Protein AF-A0A6A8MAX4-F1 (afdb_monomer_lite)

Foldseek 3Di:
DDPLVVVLVVLVVVLVVQQVPFDDDPPDPDGDGDPVSNVVSVVSNVVSPPVVVVVVVVVVVVVVVVVVVVVVVVVVVVVVVVVVVVVCVVPPPVVVVVVVVVVVVVVVVVVVVVVVVVVVVVVVVVVVVVVVVVVVVCCVVPVVVVVVVVVVVVVVVVVVVVVVVVVVVVVVVVVVVVVVVVVVVVVPDDDDDDDDDDDDDDDDDDDDDDDDDDDDD

Sequence (217 aa):
MSDESIRVMSLLDELEDLVTNASKVPFSDKTIVDGDELKSIIDDIRLSLPKDIQQARWVKDEQERILNEAKSEYDKVIVAAKRQAEYLVENDIVKKEAEKRANALVNEAESHSRYIKLRAYEYIDKMLYDMQNEMAGLANEFIQPMNEKFADIINDVNGKVNGNRQEVKDMASRLQDNVENTAADRAAVPAPDYSDDADYDGNKYQQPEFDRDGEDD

Organism: NCBI:txid2606709

pLDDT: mean 82.37, std 16.07, range [45.69, 98.44]

Structure (mmCIF, N/CA/C/O backbone):
data_AF-A0A6A8MAX4-F1
#
_entry.id   AF-A0A6A8MAX4-F1
#
loop_
_atom_site.group_PDB
_atom_site.id
_atom_site.type_symbol
_atom_site.label_atom_id
_atom_site.label_alt_id
_atom_site.label_comp_id
_atom_site.label_asym_id
_atom_site.label_entity_id
_atom_site.label_seq_id
_atom_site.pdbx_PDB_ins_code
_atom_site.Cartn_x
_atom_site.Cartn_y
_atom_site.Cartn_z
_atom_site.occupancy
_atom_site.B_iso_or_equiv
_atom_site.auth_seq_id
_atom_site.auth_comp_id
_atom_site.auth_asym_id
_atom_site.auth_atom_id
_atom_site.pdbx_PDB_model_num
ATOM 1 N N . MET A 1 1 ? -43.950 -2.993 53.905 1.00 51.22 1 MET A N 1
ATOM 2 C CA . MET A 1 1 ? -43.903 -1.940 54.940 1.00 51.22 1 MET A CA 1
ATOM 3 C C . MET A 1 1 ? -43.339 -2.602 56.180 1.00 51.22 1 MET A C 1
ATOM 5 O O . MET A 1 1 ? -43.790 -3.699 56.486 1.00 51.22 1 MET A O 1
ATOM 9 N N . SER A 1 2 ? -42.274 -2.057 56.770 1.00 61.25 2 SER A N 1
ATOM 10 C CA . SER A 1 2 ? -41.678 -2.621 57.986 1.00 61.25 2 SER A CA 1
ATOM 11 C C . SER A 1 2 ? -42.685 -2.522 59.135 1.00 61.25 2 SER A C 1
ATOM 13 O O . SER A 1 2 ? -43.437 -1.554 59.220 1.00 61.25 2 SER A O 1
ATOM 15 N N . ASP A 1 3 ? -42.700 -3.529 60.005 1.00 65.81 3 ASP A N 1
ATOM 16 C CA . ASP A 1 3 ? -43.556 -3.603 61.201 1.00 65.81 3 ASP A CA 1
ATOM 17 C C . ASP A 1 3 ? -43.405 -2.345 62.094 1.00 65.81 3 ASP A C 1
ATOM 19 O O . ASP A 1 3 ? -44.350 -1.846 62.697 1.00 65.81 3 ASP A O 1
ATOM 23 N N . GLU A 1 4 ? -42.209 -1.748 62.076 1.00 67.31 4 GLU A N 1
ATOM 24 C CA . GLU A 1 4 ? -41.846 -0.519 62.792 1.00 67.31 4 GLU A CA 1
ATOM 25 C C . GLU A 1 4 ? -42.493 0.744 62.179 1.00 67.31 4 GLU A C 1
ATOM 27 O O . GLU A 1 4 ? -42.941 1.618 62.916 1.00 67.31 4 GLU A O 1
ATOM 32 N N . SER A 1 5 ? -42.660 0.807 60.850 1.00 68.75 5 SER A N 1
ATOM 33 C CA . SER A 1 5 ? -43.349 1.914 60.164 1.00 68.75 5 SER A CA 1
ATOM 34 C C . SER A 1 5 ? -44.864 1.891 60.403 1.00 68.75 5 SER A C 1
ATOM 36 O O . SER A 1 5 ? -45.477 2.946 60.558 1.00 68.75 5 SER A O 1
ATOM 38 N N . ILE A 1 6 ? -45.461 0.697 60.495 1.00 75.94 6 ILE A N 1
ATOM 39 C CA . ILE A 1 6 ? -46.871 0.522 60.883 1.00 75.94 6 ILE A CA 1
ATOM 40 C C . ILE A 1 6 ? -47.074 0.987 62.332 1.00 75.94 6 ILE A C 1
ATOM 42 O O . ILE A 1 6 ? -48.055 1.661 62.640 1.00 75.94 6 ILE A O 1
ATOM 46 N N . ARG A 1 7 ? -46.103 0.701 63.206 1.00 78.69 7 ARG A N 1
ATOM 47 C CA . ARG A 1 7 ? -46.117 1.133 64.606 1.00 78.69 7 ARG A CA 1
ATOM 48 C C . ARG A 1 7 ? -45.988 2.650 64.769 1.00 78.69 7 ARG A C 1
ATOM 50 O O . ARG A 1 7 ? -46.711 3.212 65.578 1.00 78.69 7 ARG A O 1
ATOM 57 N N . VAL A 1 8 ? -45.133 3.323 63.992 1.00 82.75 8 VAL A N 1
ATOM 58 C CA . VAL A 1 8 ? -45.041 4.801 63.997 1.00 82.75 8 VAL A CA 1
ATOM 59 C C . VAL A 1 8 ? -46.369 5.439 63.595 1.00 82.75 8 VAL A C 1
ATOM 61 O O . VAL A 1 8 ? -46.792 6.393 64.235 1.00 82.75 8 VAL A O 1
ATOM 64 N N . MET A 1 9 ? -47.028 4.918 62.555 1.00 82.38 9 MET A N 1
ATOM 65 C CA . MET A 1 9 ? -48.325 5.443 62.110 1.00 82.38 9 MET A CA 1
ATOM 66 C C . MET A 1 9 ? -49.399 5.247 63.183 1.00 82.38 9 MET A C 1
ATOM 68 O O . MET A 1 9 ? -50.090 6.196 63.514 1.00 82.38 9 MET A O 1
ATOM 72 N N . SER A 1 10 ? -49.440 4.076 63.824 1.00 84.12 10 SER A N 1
ATOM 73 C CA . SER A 1 10 ? -50.339 3.832 64.958 1.00 84.12 10 SER A CA 1
ATOM 74 C C . SER A 1 10 ? -50.082 4.768 66.143 1.00 84.12 10 SER A C 1
ATOM 76 O O . SER A 1 10 ? -51.034 5.190 66.784 1.00 84.12 10 SER A O 1
ATOM 78 N N . LEU A 1 11 ? -48.820 5.088 66.450 1.00 86.44 11 LEU A N 1
ATOM 79 C CA . LEU A 1 11 ? -48.469 6.031 67.520 1.00 86.44 11 LEU A CA 1
ATOM 80 C C . LEU A 1 11 ? -48.836 7.478 67.153 1.00 86.44 11 LEU A C 1
ATOM 82 O O . LEU A 1 11 ? -49.141 8.281 68.030 1.00 86.44 11 LEU A O 1
ATOM 86 N N . LEU A 1 12 ? -48.798 7.828 65.864 1.00 85.62 12 LEU A N 1
ATOM 87 C CA . LEU A 1 12 ? -49.274 9.121 65.368 1.00 85.62 12 LEU A CA 1
ATOM 88 C C . LEU A 1 12 ? -50.803 9.220 65.429 1.00 85.62 12 LEU A C 1
ATOM 90 O O . LEU A 1 12 ? -51.306 10.266 65.829 1.00 85.62 12 LEU A O 1
ATOM 94 N N . ASP A 1 13 ? -51.516 8.144 65.101 1.00 87.88 13 ASP A N 1
ATOM 95 C CA . ASP A 1 13 ? -52.974 8.068 65.239 1.00 87.88 13 ASP A CA 1
ATOM 96 C C . ASP A 1 13 ? -53.381 8.160 66.724 1.00 87.88 13 ASP A C 1
ATOM 98 O O . ASP A 1 13 ? -54.277 8.918 67.083 1.00 87.88 13 ASP A O 1
ATOM 102 N N . GLU A 1 14 ? -52.661 7.473 67.619 1.00 86.00 14 GLU A N 1
ATOM 103 C CA . GLU A 1 14 ? -52.872 7.543 69.073 1.00 86.00 14 GLU A CA 1
ATOM 104 C C . GLU A 1 14 ? -52.592 8.948 69.632 1.00 86.00 14 GLU A C 1
ATOM 106 O O . GLU A 1 14 ? -53.326 9.452 70.483 1.00 86.00 14 GLU A O 1
ATOM 111 N N . LEU A 1 15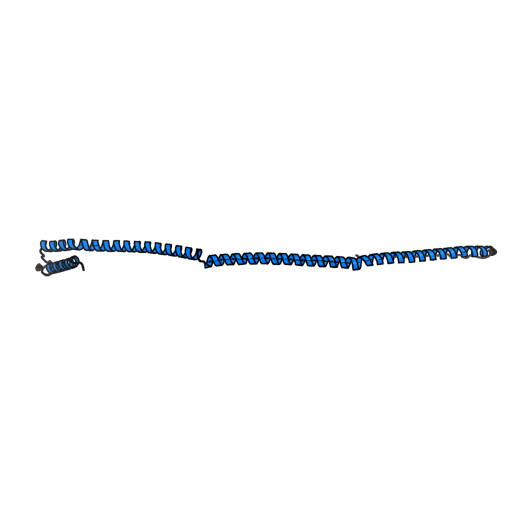 ? -51.569 9.631 69.107 1.00 87.56 15 LEU A N 1
ATOM 112 C CA . LEU A 1 15 ? -51.292 11.033 69.415 1.00 87.56 15 LEU A CA 1
ATOM 113 C C . LEU A 1 15 ? -52.429 11.958 68.949 1.00 87.56 15 LEU A C 1
ATOM 115 O O . LEU A 1 15 ? -52.801 12.892 69.666 1.00 87.56 15 LEU A O 1
ATOM 119 N N . GLU A 1 16 ? -52.964 11.727 67.750 1.00 86.25 16 GLU A N 1
ATOM 120 C CA . GLU A 1 16 ? -54.084 12.491 67.195 1.00 86.25 16 GLU A CA 1
ATOM 121 C C . GLU A 1 16 ? -55.362 12.282 68.018 1.00 86.25 16 GLU A C 1
ATOM 123 O O . GLU A 1 16 ? -56.040 13.256 68.364 1.00 86.25 16 GLU A O 1
ATOM 128 N N . ASP A 1 17 ? -55.643 11.044 68.417 1.00 87.25 17 ASP A N 1
ATOM 129 C CA . ASP A 1 17 ? -56.766 10.689 69.280 1.00 87.25 17 ASP A CA 1
ATOM 130 C C . ASP A 1 17 ? -56.629 11.302 70.677 1.00 87.25 17 ASP A C 1
ATOM 132 O O . ASP A 1 17 ? -57.608 11.838 71.212 1.00 87.25 17 ASP A O 1
ATOM 136 N N . LEU A 1 18 ? -55.423 11.291 71.256 1.00 86.69 18 LEU A N 1
ATOM 137 C CA . LEU A 1 18 ? -55.137 11.925 72.543 1.00 86.69 18 LEU A CA 1
ATOM 138 C C . LEU A 1 18 ? -55.436 13.428 72.489 1.00 86.69 18 LEU A C 1
ATOM 140 O O . LEU A 1 18 ? -56.094 13.968 73.376 1.00 86.69 18 LEU A O 1
ATOM 144 N N . VAL A 1 19 ? -54.993 14.114 71.433 1.00 84.44 19 VAL A N 1
ATOM 145 C CA . VAL A 1 19 ? -55.225 15.556 71.258 1.00 84.44 19 VAL A CA 1
ATOM 146 C C . VAL A 1 19 ? -56.697 15.866 70.966 1.00 84.44 19 VAL A C 1
ATOM 148 O O . VAL A 1 19 ? -57.215 16.882 71.438 1.00 84.44 19 VAL A O 1
ATOM 151 N N . THR A 1 20 ? -57.385 14.999 70.222 1.00 83.94 20 THR A N 1
ATOM 152 C CA . THR A 1 20 ? -58.786 15.191 69.812 1.00 83.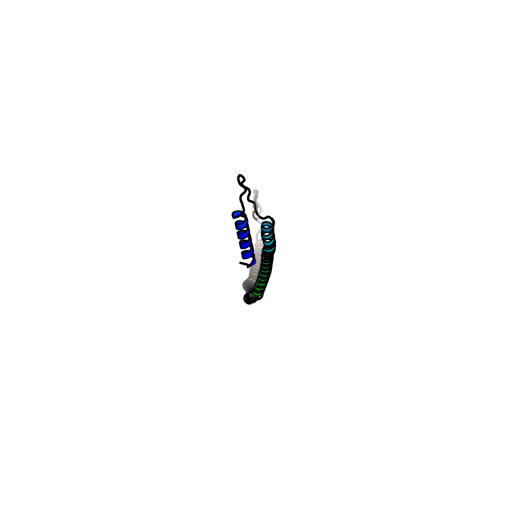94 20 THR A CA 1
ATOM 153 C C . THR A 1 20 ? -59.769 14.951 70.958 1.00 83.94 20 THR A C 1
ATOM 155 O O . THR A 1 20 ? -60.737 15.701 71.100 1.00 83.94 20 THR A O 1
ATOM 158 N N . ASN A 1 21 ? -59.514 13.947 71.802 1.00 81.81 21 ASN A N 1
ATOM 159 C CA . ASN A 1 21 ? -60.375 13.580 72.934 1.00 81.81 21 ASN A CA 1
ATOM 160 C C . ASN A 1 21 ? -60.048 14.334 74.229 1.00 81.81 21 ASN A C 1
ATOM 162 O O . ASN A 1 21 ? -60.759 14.207 75.230 1.00 81.81 21 ASN A O 1
ATOM 166 N N . ALA A 1 22 ? -58.978 15.122 74.230 1.00 83.81 22 ALA A N 1
ATOM 167 C CA . ALA A 1 22 ? -58.550 15.846 75.406 1.00 83.81 22 ALA A CA 1
ATOM 168 C C . ALA A 1 22 ? -59.516 16.978 75.799 1.00 83.81 22 ALA A C 1
ATOM 170 O O . ALA A 1 22 ? -60.239 17.571 74.991 1.00 83.81 22 ALA A O 1
ATOM 171 N N . SER A 1 23 ? -59.552 17.273 77.099 1.00 82.62 23 SER A N 1
ATOM 172 C CA . SER A 1 23 ? -60.543 18.185 77.669 1.00 82.62 23 SER A CA 1
ATOM 173 C C . SER A 1 23 ? -60.263 19.627 77.252 1.00 82.62 23 SER A C 1
ATOM 175 O O . SER A 1 23 ? -59.215 20.188 77.576 1.00 82.62 23 SER A O 1
ATOM 177 N N . LYS A 1 24 ? -61.214 20.263 76.561 1.00 82.31 24 LYS A N 1
ATOM 178 C CA . LYS A 1 24 ? -61.119 21.690 76.227 1.00 82.31 24 LYS A CA 1
ATOM 179 C C . LYS A 1 24 ? -61.357 22.558 77.456 1.00 82.31 24 LYS A C 1
ATOM 181 O O . LYS A 1 24 ? -62.309 22.350 78.207 1.00 82.31 24 LYS A O 1
ATOM 186 N N . VAL A 1 25 ? -60.518 23.572 77.630 1.00 81.56 25 VAL A N 1
ATOM 187 C CA . VAL A 1 25 ? -60.699 24.572 78.683 1.00 81.56 25 VAL A CA 1
ATOM 188 C C . VAL A 1 25 ? -61.831 25.525 78.275 1.00 81.56 25 VAL A C 1
ATOM 190 O O . VAL A 1 25 ? -61.739 26.148 77.217 1.00 81.56 25 VAL A O 1
ATOM 193 N N . PRO A 1 26 ? -62.902 25.686 79.075 1.00 75.38 26 PRO A N 1
ATOM 194 C CA . PRO A 1 26 ? -63.996 26.588 78.726 1.00 75.38 26 PRO A CA 1
ATOM 195 C C . PRO A 1 26 ? -63.493 28.033 78.593 1.00 75.38 26 PRO A C 1
ATOM 197 O O . PRO A 1 26 ? -62.712 28.505 79.416 1.00 75.38 26 PRO A O 1
ATOM 200 N N . PHE A 1 27 ? -63.958 28.728 77.550 1.00 78.81 27 PHE A N 1
ATOM 201 C CA . PHE A 1 27 ? -63.524 30.080 77.160 1.00 78.81 27 PHE A CA 1
ATOM 202 C C . PHE A 1 27 ? -62.051 30.205 76.698 1.00 78.81 27 PHE A C 1
ATOM 204 O O . PHE A 1 27 ? -61.521 31.315 76.657 1.00 78.81 27 PHE A O 1
ATOM 211 N N . SER A 1 28 ? -61.386 29.105 76.315 1.00 80.31 28 SER A N 1
ATOM 212 C CA . SER A 1 28 ? -60.041 29.111 75.720 1.00 80.31 28 SER A CA 1
ATOM 213 C C . SER A 1 28 ? -59.919 28.095 74.578 1.00 80.31 28 SER A C 1
ATOM 215 O O . SER A 1 28 ? -60.534 27.037 74.617 1.00 80.31 28 SER A O 1
ATOM 217 N N . ASP A 1 29 ? -59.061 28.372 73.593 1.00 80.94 29 ASP A N 1
ATOM 218 C CA . ASP A 1 29 ? -58.706 27.414 72.529 1.00 80.94 29 ASP A CA 1
ATOM 219 C C . ASP A 1 29 ? -57.702 26.340 72.992 1.00 80.94 29 ASP A C 1
ATOM 221 O O . ASP A 1 29 ? -57.176 25.573 72.187 1.00 80.94 29 ASP A O 1
ATOM 225 N N . LYS A 1 30 ? -57.384 26.296 74.292 1.00 79.81 30 LYS A N 1
ATOM 226 C CA . LYS A 1 30 ? -56.420 25.357 74.865 1.00 79.81 30 LYS A CA 1
ATOM 227 C C . LYS A 1 30 ? -57.092 24.046 75.255 1.00 79.81 30 LYS A C 1
ATOM 229 O O . LYS A 1 30 ? -58.142 24.035 75.900 1.00 79.81 30 LYS A O 1
ATOM 234 N N . THR A 1 31 ? -56.412 22.953 74.942 1.00 81.25 31 THR A N 1
ATOM 235 C CA . THR A 1 31 ? -56.792 21.604 75.357 1.00 81.25 31 THR A CA 1
ATOM 236 C C . THR A 1 31 ? -55.850 21.123 76.461 1.00 81.25 31 THR A C 1
ATOM 238 O O . THR A 1 31 ? -54.638 21.330 76.379 1.00 81.25 31 THR A O 1
ATOM 241 N N . ILE A 1 32 ? -56.406 20.523 77.513 1.00 81.94 32 ILE A N 1
ATOM 242 C CA . ILE A 1 32 ? -55.653 19.889 78.599 1.00 81.94 32 ILE A CA 1
ATOM 243 C C . ILE A 1 32 ? -55.434 18.428 78.225 1.00 81.94 32 ILE A C 1
ATOM 245 O O . ILE A 1 32 ? -56.388 17.654 78.181 1.00 81.94 32 ILE A O 1
ATOM 249 N N . VAL A 1 33 ? -54.174 18.083 77.987 1.00 84.94 33 VAL A N 1
ATOM 250 C CA . VAL A 1 33 ? -53.679 16.728 77.719 1.00 84.94 33 VAL A CA 1
ATOM 251 C C . VAL A 1 33 ? -52.816 16.259 78.886 1.00 84.94 33 VAL A C 1
ATOM 253 O O . VAL A 1 33 ? -52.166 17.082 79.540 1.00 84.94 33 VAL A O 1
ATOM 256 N N . ASP A 1 34 ? -52.796 14.951 79.133 1.00 87.00 34 ASP A N 1
ATOM 257 C CA . ASP A 1 34 ? -51.833 14.353 80.053 1.00 87.00 34 ASP A CA 1
ATOM 258 C C . ASP A 1 34 ? -50.424 14.474 79.449 1.00 87.00 34 ASP A C 1
ATOM 260 O O . ASP A 1 34 ? -50.136 13.990 78.351 1.00 87.00 34 ASP A O 1
ATOM 264 N N . GLY A 1 35 ? -49.553 15.203 80.146 1.00 84.06 35 GLY A N 1
ATOM 265 C CA . GLY A 1 35 ? -48.199 15.474 79.680 1.00 84.06 35 GLY A CA 1
ATOM 266 C C . GLY A 1 35 ? -47.289 14.247 79.716 1.00 84.06 35 GLY A C 1
ATOM 267 O O . GLY A 1 35 ? -46.367 14.175 78.902 1.00 84.06 35 GLY A O 1
ATOM 268 N N . ASP A 1 36 ? -47.538 13.297 80.620 1.00 87.12 36 ASP A N 1
ATOM 269 C CA . ASP A 1 36 ? -46.739 12.077 80.738 1.00 87.12 36 ASP A CA 1
ATOM 270 C C . ASP A 1 36 ? -47.092 11.095 79.611 1.00 87.12 36 ASP A C 1
ATOM 272 O O . ASP A 1 36 ? -46.195 10.530 78.981 1.00 87.12 36 ASP A O 1
ATOM 276 N N . GLU A 1 37 ? -48.379 10.979 79.274 1.00 85.38 37 GLU A N 1
ATOM 277 C CA . GLU A 1 37 ? -48.875 10.175 78.148 1.00 85.38 37 GLU A CA 1
ATOM 278 C C . GLU A 1 37 ? -48.390 10.725 76.795 1.00 85.38 37 GLU A C 1
ATOM 280 O O . GLU A 1 37 ? -47.775 10.004 76.005 1.00 85.38 37 GLU A O 1
ATOM 285 N N . LEU A 1 38 ? -48.541 12.037 76.567 1.00 87.25 38 LEU A N 1
ATOM 286 C CA . LEU A 1 38 ? -48.045 12.721 75.367 1.00 87.25 38 LEU A CA 1
ATOM 287 C C . LEU A 1 38 ? -46.537 12.509 75.169 1.00 87.25 38 LEU A C 1
ATOM 289 O O . LEU A 1 38 ? -46.059 12.268 74.058 1.00 87.25 38 LEU A O 1
ATOM 293 N N . LYS A 1 39 ? -45.770 12.624 76.255 1.00 87.12 39 LYS A N 1
ATOM 294 C CA . LYS A 1 39 ? -44.320 12.461 76.215 1.00 87.12 39 LYS A CA 1
ATOM 295 C C . LYS A 1 39 ? -43.923 11.017 75.910 1.00 87.12 39 LYS A C 1
ATOM 297 O O . LYS A 1 39 ? -42.998 10.823 75.127 1.00 87.12 39 LYS A O 1
ATOM 302 N N . SER A 1 40 ? -44.640 10.035 76.462 1.00 87.94 40 SER A N 1
ATOM 303 C CA . SER A 1 40 ? -44.421 8.613 76.171 1.00 87.94 40 SER A CA 1
ATOM 304 C C . SER A 1 40 ? -44.601 8.311 74.682 1.00 87.94 40 SER A C 1
ATOM 306 O O . SER A 1 40 ? -43.722 7.709 74.070 1.00 87.94 40 SER A O 1
ATOM 308 N N . ILE A 1 41 ? -45.684 8.805 74.073 1.00 87.00 41 ILE A N 1
ATOM 309 C CA . ILE A 1 41 ? -45.963 8.597 72.644 1.00 87.00 41 ILE A CA 1
ATOM 310 C C . ILE A 1 41 ? -44.876 9.251 71.771 1.00 87.00 41 ILE A C 1
ATOM 312 O O . ILE A 1 41 ? -44.377 8.646 70.820 1.00 87.00 41 ILE A O 1
ATOM 316 N N . ILE A 1 42 ? -44.440 10.471 72.112 1.00 85.06 42 ILE A N 1
ATOM 317 C CA . ILE A 1 42 ? -43.358 11.168 71.394 1.00 85.06 42 ILE A CA 1
ATOM 318 C C . ILE A 1 42 ? -42.025 10.412 71.504 1.00 85.06 42 ILE A C 1
ATOM 320 O O . ILE A 1 42 ? -41.282 10.334 70.518 1.00 85.06 42 ILE A O 1
ATOM 324 N N . ASP A 1 43 ? -41.698 9.877 72.680 1.00 84.25 43 ASP A N 1
ATOM 325 C CA . ASP A 1 43 ? -40.463 9.123 72.897 1.00 84.25 43 ASP A CA 1
ATOM 326 C C . ASP A 1 43 ? -40.486 7.779 72.140 1.00 84.25 43 ASP A C 1
ATOM 328 O O . ASP A 1 43 ? -39.483 7.411 71.521 1.00 84.25 43 ASP A O 1
ATOM 332 N N . ASP A 1 44 ? -41.639 7.113 72.054 1.00 82.88 44 ASP A N 1
ATOM 333 C CA . ASP A 1 44 ? -41.814 5.883 71.271 1.00 82.88 44 ASP A CA 1
ATOM 334 C C . ASP A 1 44 ? -41.719 6.122 69.753 1.00 82.88 44 ASP A C 1
ATOM 336 O O . ASP A 1 44 ? -41.069 5.350 69.035 1.00 82.88 44 ASP A O 1
ATOM 340 N N . ILE A 1 45 ? -42.270 7.234 69.250 1.00 83.19 45 ILE A N 1
ATOM 341 C CA . ILE A 1 45 ? -42.090 7.684 67.856 1.00 83.19 45 ILE A CA 1
ATOM 342 C C . ILE A 1 45 ? -40.607 7.972 67.573 1.00 83.19 45 ILE A C 1
ATOM 344 O O . ILE A 1 45 ? -40.059 7.593 66.532 1.00 83.19 45 ILE A O 1
ATOM 348 N N . ARG A 1 46 ? -39.916 8.621 68.517 1.00 75.75 46 ARG A N 1
ATOM 349 C CA . ARG A 1 46 ? -38.480 8.916 68.408 1.00 75.75 46 ARG A CA 1
ATOM 350 C C . ARG A 1 46 ? -37.593 7.687 68.476 1.00 75.75 46 ARG A C 1
ATOM 352 O O . ARG A 1 46 ? -36.486 7.767 67.962 1.00 75.75 46 ARG A O 1
ATOM 359 N N . LEU A 1 47 ? -38.012 6.595 69.106 1.00 79.19 47 LEU A N 1
ATOM 360 C CA . LEU A 1 47 ? -37.246 5.346 69.158 1.00 79.19 47 LEU A CA 1
ATOM 361 C C . LEU A 1 47 ? -37.437 4.481 67.907 1.00 79.19 47 LEU A C 1
ATOM 363 O O . LEU A 1 47 ? -36.542 3.711 67.558 1.00 79.19 47 LEU A O 1
ATOM 367 N N . SER A 1 48 ? -38.567 4.639 67.219 1.00 76.56 48 SER A N 1
ATOM 368 C CA . SER A 1 48 ? -38.941 3.860 66.034 1.00 76.56 48 SER A CA 1
ATOM 369 C C . SER A 1 48 ? -38.491 4.502 64.708 1.00 76.56 48 SER A C 1
ATOM 371 O O . SER A 1 48 ? -38.007 3.799 63.824 1.00 76.56 48 SER A O 1
ATOM 373 N N . LEU A 1 49 ? -38.501 5.835 64.583 1.00 73.50 49 LEU A N 1
ATOM 374 C CA . LEU A 1 49 ? -37.976 6.567 63.407 1.00 73.50 49 LEU A CA 1
ATOM 375 C C . LEU A 1 49 ? -36.453 6.452 63.099 1.00 73.50 49 LEU A C 1
ATOM 377 O O . LEU A 1 49 ? -36.079 6.507 61.923 1.00 73.50 49 LEU A O 1
ATOM 381 N N . PRO A 1 50 ? -35.525 6.333 64.073 1.00 73.94 50 PRO A N 1
ATOM 382 C CA . PRO A 1 50 ? -34.084 6.412 63.823 1.00 73.94 50 PRO A CA 1
ATOM 383 C C . PRO A 1 50 ? -33.528 5.285 62.957 1.00 73.94 50 PRO A C 1
ATOM 385 O O . PRO A 1 50 ? -32.533 5.499 62.260 1.00 73.94 50 PRO A O 1
ATOM 388 N N . LYS A 1 51 ? -34.117 4.086 63.018 1.00 71.94 51 LYS A N 1
ATOM 389 C CA . LYS A 1 51 ? -33.645 2.930 62.245 1.00 71.94 51 LYS A CA 1
ATOM 390 C C . LYS A 1 51 ? -34.027 3.043 60.775 1.00 71.94 51 LYS A C 1
ATOM 392 O O . LYS A 1 51 ? -33.176 2.809 59.922 1.00 71.94 51 LYS A O 1
ATOM 397 N N . ASP A 1 52 ? -35.241 3.501 60.483 1.00 74.94 52 ASP A N 1
ATOM 398 C CA . ASP A 1 52 ? -35.721 3.676 59.109 1.00 74.94 52 ASP A CA 1
ATOM 399 C C . ASP A 1 52 ? -34.915 4.750 58.357 1.00 74.94 52 ASP A C 1
ATOM 401 O O . ASP A 1 52 ? -34.547 4.565 57.196 1.00 74.94 52 ASP A O 1
ATOM 405 N N . ILE A 1 53 ? -34.543 5.850 59.025 1.00 78.69 53 ILE A N 1
ATOM 406 C CA . ILE A 1 53 ? -33.685 6.890 58.425 1.00 78.69 53 ILE A CA 1
ATOM 407 C C . ILE A 1 53 ? -32.263 6.368 58.169 1.00 78.69 53 ILE A C 1
ATOM 409 O O . ILE A 1 53 ? -31.668 6.673 57.130 1.00 78.69 53 ILE A O 1
ATOM 413 N N . GLN A 1 54 ? -31.705 5.580 59.092 1.00 78.75 54 GLN A N 1
ATOM 414 C CA . GLN A 1 54 ? -30.400 4.938 58.896 1.00 78.75 54 GLN A CA 1
ATOM 415 C C . GLN A 1 54 ? -30.439 3.937 57.742 1.00 78.75 54 GLN A C 1
ATOM 417 O O . GLN A 1 54 ? -29.525 3.920 56.918 1.00 78.75 54 GLN A O 1
ATOM 422 N N . GLN A 1 55 ? -31.519 3.164 57.635 1.00 83.81 55 GLN A N 1
ATOM 423 C CA . GLN A 1 55 ? -31.724 2.230 56.540 1.00 83.81 55 GLN A CA 1
ATOM 424 C C . GLN A 1 55 ? -31.847 2.960 55.199 1.00 83.81 55 GLN A C 1
ATOM 426 O O . GLN A 1 55 ? -31.195 2.563 54.239 1.00 83.81 55 GLN A O 1
ATOM 431 N N . ALA A 1 56 ? -32.596 4.062 55.126 1.00 85.50 56 ALA A N 1
ATOM 432 C CA . ALA A 1 56 ? -32.707 4.865 53.908 1.00 85.50 56 ALA A CA 1
ATOM 433 C C . ALA A 1 56 ? -31.355 5.450 53.460 1.00 85.50 56 ALA A C 1
ATOM 435 O O . ALA A 1 56 ? -31.033 5.419 52.271 1.00 85.50 56 ALA A O 1
ATOM 436 N N . ARG A 1 57 ? -30.536 5.943 54.403 1.00 85.56 57 ARG A N 1
ATOM 437 C CA . ARG A 1 57 ? -29.166 6.400 54.110 1.00 85.56 57 ARG A CA 1
ATOM 438 C C . ARG A 1 57 ? -28.284 5.262 53.608 1.00 85.56 57 ARG A C 1
ATOM 440 O O . ARG A 1 57 ? -27.644 5.418 52.576 1.00 85.56 57 ARG A O 1
ATOM 447 N N . TRP A 1 58 ? -28.315 4.115 54.283 1.00 90.38 58 TRP A N 1
ATOM 448 C CA . TRP A 1 58 ? -27.547 2.941 53.875 1.00 90.38 58 TRP A CA 1
ATOM 449 C C . TRP A 1 58 ? -27.939 2.455 52.476 1.00 90.38 58 TRP A C 1
ATOM 451 O O . TRP A 1 58 ? -27.067 2.210 51.653 1.00 90.38 58 TRP A O 1
ATOM 461 N N . VAL A 1 59 ? -29.239 2.385 52.169 1.00 92.50 59 VAL A N 1
ATOM 462 C CA . VAL A 1 59 ? -29.730 2.004 50.835 1.00 92.50 59 VAL A CA 1
ATOM 463 C C . VAL A 1 59 ? -29.220 2.970 49.765 1.00 92.50 59 VAL A C 1
ATOM 465 O O . VAL A 1 59 ? -28.822 2.529 48.689 1.00 92.50 59 VAL A O 1
ATOM 468 N N . LYS A 1 60 ? -29.209 4.277 50.048 1.00 93.38 60 LYS A N 1
ATOM 469 C CA . LYS A 1 60 ? -28.693 5.285 49.116 1.00 93.38 60 LYS A CA 1
ATOM 470 C C . LYS A 1 60 ? -27.187 5.116 48.878 1.00 93.38 60 LYS A C 1
ATOM 472 O O . LYS A 1 60 ? -26.751 5.103 47.729 1.00 93.38 60 LYS A O 1
ATOM 477 N N . ASP A 1 61 ? -26.410 4.963 49.945 1.00 94.25 61 ASP A N 1
ATOM 478 C CA . ASP A 1 61 ? -24.957 4.795 49.850 1.00 94.25 61 ASP A CA 1
ATOM 479 C C . ASP A 1 61 ? -24.601 3.487 49.123 1.00 94.25 61 ASP A C 1
ATOM 481 O O . ASP A 1 61 ? -23.712 3.459 48.271 1.00 94.25 61 ASP A O 1
ATOM 485 N N . GLU A 1 62 ? -25.351 2.415 49.380 1.00 95.62 62 GLU A N 1
ATOM 486 C CA . GLU A 1 62 ? -25.189 1.129 48.704 1.00 95.62 62 GLU A CA 1
ATOM 487 C C . GLU A 1 62 ? -25.568 1.213 47.218 1.00 95.62 62 GLU A C 1
ATOM 489 O O . GLU A 1 62 ? -24.873 0.661 46.365 1.00 95.62 62 GLU A O 1
ATOM 494 N N . GLN A 1 63 ? -26.616 1.965 46.873 1.00 96.69 63 GLN A N 1
ATOM 495 C CA . GLN A 1 63 ? -26.969 2.238 45.481 1.00 96.69 63 GLN A CA 1
ATOM 496 C C . GLN A 1 63 ? -25.850 2.998 44.755 1.00 96.69 63 GLN A C 1
ATOM 498 O O . GLN A 1 63 ? -25.496 2.635 43.630 1.00 96.69 63 GLN A O 1
ATOM 503 N N . GLU A 1 64 ? -25.280 4.036 45.376 1.00 95.94 64 GLU A N 1
ATOM 504 C CA . GLU A 1 64 ? -24.148 4.777 44.807 1.00 95.94 64 GLU A CA 1
ATOM 505 C C . GLU A 1 64 ? -22.917 3.872 44.639 1.00 95.94 64 GLU A C 1
ATOM 507 O O . GLU A 1 64 ? -22.260 3.913 43.593 1.00 95.94 64 GLU A O 1
ATOM 512 N N . ARG A 1 65 ? -22.637 3.003 45.619 1.00 96.81 65 ARG A N 1
ATOM 513 C CA . ARG A 1 65 ? -21.555 2.012 45.557 1.00 96.81 65 ARG A CA 1
ATOM 514 C C . ARG A 1 65 ? -21.734 1.062 44.373 1.00 96.81 65 ARG A C 1
ATOM 516 O O . ARG A 1 65 ? -20.821 0.943 43.555 1.00 96.81 65 ARG A O 1
ATOM 523 N N . ILE A 1 66 ? -22.912 0.447 44.246 1.00 96.88 66 ILE A N 1
ATOM 524 C CA . ILE A 1 66 ? -23.246 -0.475 43.150 1.00 96.88 66 ILE A CA 1
ATOM 525 C C . ILE A 1 66 ? -23.138 0.235 41.799 1.00 96.88 66 ILE A C 1
ATOM 527 O O . ILE A 1 66 ? -22.578 -0.320 40.855 1.00 96.88 66 ILE A O 1
ATOM 531 N N . LEU A 1 67 ? -23.633 1.471 41.689 1.00 97.06 67 LEU A N 1
ATOM 532 C CA . LEU A 1 67 ? -23.579 2.229 40.440 1.00 97.06 67 LEU A CA 1
ATOM 533 C C . LEU A 1 67 ? -22.136 2.531 40.016 1.00 97.06 67 LEU A C 1
ATOM 535 O O . LEU A 1 67 ? -21.803 2.428 38.835 1.00 97.06 67 LEU A O 1
ATOM 539 N N . ASN A 1 68 ? -21.279 2.908 40.963 1.00 96.88 68 ASN A N 1
ATOM 540 C CA . ASN A 1 68 ? -19.873 3.187 40.686 1.00 96.88 68 ASN A CA 1
ATOM 541 C C . ASN A 1 68 ? -19.103 1.915 40.314 1.00 96.88 68 ASN A C 1
ATOM 543 O O . ASN A 1 68 ? -18.294 1.938 39.387 1.00 96.88 68 ASN A O 1
ATOM 547 N N . GLU A 1 69 ? -19.390 0.801 40.985 1.00 96.69 69 GLU A N 1
ATOM 548 C CA . GLU A 1 69 ? -18.812 -0.502 40.659 1.00 96.69 69 GLU A CA 1
ATOM 549 C C . GLU A 1 69 ? -19.245 -0.966 39.261 1.00 96.69 69 GLU A C 1
ATOM 551 O O . GLU A 1 69 ? -18.398 -1.311 38.439 1.00 96.69 69 GLU A O 1
ATOM 556 N N . ALA A 1 70 ? -20.533 -0.843 38.929 1.00 96.25 70 ALA A N 1
ATOM 557 C CA . ALA A 1 70 ? -21.056 -1.155 37.601 1.00 96.25 70 ALA A CA 1
ATOM 558 C C . ALA A 1 70 ? -20.433 -0.285 36.497 1.00 96.25 70 ALA A C 1
ATOM 560 O O . ALA A 1 70 ? -20.114 -0.796 35.426 1.00 96.25 70 ALA A O 1
ATOM 561 N N . LYS A 1 71 ? -20.219 1.016 36.748 1.00 96.31 71 LYS A N 1
ATOM 562 C CA . LYS A 1 71 ? -19.519 1.909 35.806 1.00 96.31 71 LYS A CA 1
ATOM 563 C C . LYS A 1 71 ? -18.065 1.488 35.596 1.00 96.31 71 LYS A C 1
ATOM 565 O O . LYS A 1 71 ? -17.617 1.414 34.459 1.00 96.31 71 LYS A O 1
ATOM 570 N N . SER A 1 72 ? -17.355 1.171 36.676 1.00 97.12 72 SER A N 1
ATOM 571 C CA . SER A 1 72 ? -15.968 0.702 36.607 1.00 97.12 72 SER A CA 1
ATOM 572 C C . SER A 1 72 ? -15.852 -0.605 35.819 1.00 97.12 72 SER A C 1
ATOM 574 O O . SER A 1 72 ? -14.999 -0.729 34.941 1.00 97.12 72 SER A O 1
ATOM 576 N N . GLU A 1 73 ? -16.741 -1.568 36.070 1.00 96.69 73 GLU A N 1
ATOM 577 C CA . GLU A 1 73 ? -16.784 -2.822 35.313 1.00 96.69 73 GLU A CA 1
ATOM 578 C C . GLU A 1 73 ? -17.163 -2.600 33.846 1.00 96.69 73 GLU A C 1
ATOM 580 O O . GLU A 1 73 ? -16.529 -3.169 32.957 1.00 96.69 73 GLU A O 1
ATOM 585 N N . TYR A 1 74 ? -18.123 -1.718 33.562 1.00 97.12 74 TYR A N 1
ATOM 586 C CA . TYR A 1 74 ? -18.460 -1.332 32.193 1.00 97.12 74 TYR A CA 1
ATOM 587 C C . TYR A 1 74 ? -17.244 -0.765 31.448 1.00 97.12 74 TYR A C 1
ATOM 589 O O . TYR A 1 74 ? -16.935 -1.209 30.340 1.00 97.12 74 TYR A O 1
ATOM 597 N N . ASP A 1 75 ? -16.505 0.157 32.067 1.00 96.56 75 ASP A N 1
ATOM 598 C CA . ASP A 1 75 ? -15.311 0.749 31.462 1.00 96.56 75 ASP A CA 1
ATOM 599 C C . ASP A 1 75 ? -14.221 -0.304 31.216 1.00 96.56 75 ASP A C 1
ATOM 601 O O . ASP A 1 75 ? -13.609 -0.328 30.142 1.00 96.56 75 ASP A O 1
ATOM 605 N N . LYS A 1 76 ? -14.017 -1.236 32.158 1.00 97.12 76 LYS A N 1
ATOM 606 C CA . LYS A 1 76 ? -13.095 -2.369 31.973 1.00 97.12 76 LYS A CA 1
ATOM 607 C C . LYS A 1 76 ? -13.502 -3.240 30.787 1.00 97.12 76 LYS A C 1
ATOM 609 O O . LYS A 1 76 ? -12.642 -3.587 29.974 1.00 97.12 76 LYS A O 1
ATOM 614 N N . VAL A 1 77 ? -14.789 -3.565 30.657 1.00 97.31 77 VAL A N 1
ATOM 615 C CA . VAL A 1 77 ? -15.315 -4.367 29.542 1.00 97.31 77 VAL A CA 1
ATOM 616 C C . VAL A 1 77 ? -15.113 -3.646 28.211 1.00 97.31 77 VAL A C 1
ATOM 618 O O . VAL A 1 77 ? -14.638 -4.261 27.259 1.00 97.31 77 VAL A O 1
ATOM 621 N N . ILE A 1 78 ? -15.387 -2.341 28.138 1.00 97.31 78 ILE A N 1
ATOM 622 C CA . ILE A 1 78 ? -15.166 -1.546 26.921 1.00 97.31 78 ILE A CA 1
ATOM 623 C C . ILE A 1 78 ? -13.685 -1.534 26.529 1.00 97.31 78 ILE A C 1
ATOM 625 O O . ILE A 1 78 ? -13.357 -1.720 25.355 1.00 97.31 78 ILE A O 1
ATOM 629 N N . VAL A 1 79 ? -12.777 -1.334 27.487 1.00 96.88 79 VAL A N 1
ATOM 630 C CA . VAL A 1 79 ? -11.330 -1.349 27.221 1.00 96.88 79 VAL A CA 1
ATOM 631 C C . VAL A 1 79 ? -10.870 -2.731 26.749 1.00 96.88 79 VAL A C 1
ATOM 633 O O . VAL A 1 79 ? -10.114 -2.823 25.780 1.00 96.88 79 VAL A O 1
ATOM 636 N N . ALA A 1 80 ? -11.341 -3.805 27.386 1.00 95.94 80 ALA A N 1
ATOM 637 C CA . ALA A 1 80 ? -11.024 -5.172 26.982 1.00 95.94 80 ALA A CA 1
ATOM 638 C C . ALA A 1 80 ? -11.547 -5.489 25.571 1.00 95.94 80 ALA A C 1
ATOM 640 O O . ALA A 1 80 ? -10.799 -6.014 24.747 1.00 95.94 80 ALA A O 1
ATOM 641 N N . ALA A 1 81 ? -12.786 -5.098 25.261 1.00 94.62 81 ALA A N 1
ATOM 642 C CA . ALA A 1 81 ? -13.394 -5.302 23.949 1.00 94.62 81 ALA A CA 1
ATOM 643 C C . ALA A 1 81 ? -12.641 -4.549 22.842 1.00 94.62 81 ALA A C 1
ATOM 645 O O . ALA A 1 81 ? -12.384 -5.116 21.781 1.00 94.62 81 ALA A O 1
ATOM 646 N N . LYS A 1 82 ? -12.224 -3.299 23.096 1.00 94.56 82 LYS A N 1
ATOM 647 C CA . LYS A 1 82 ? -11.401 -2.522 22.153 1.00 94.56 82 LYS A CA 1
ATOM 648 C C . LYS A 1 82 ? -10.058 -3.195 21.877 1.00 94.56 82 LYS A C 1
ATOM 650 O O . LYS A 1 82 ? -9.709 -3.381 20.716 1.00 94.56 82 LYS A O 1
ATOM 655 N N . ARG A 1 83 ? -9.349 -3.634 22.923 1.00 91.88 83 ARG A N 1
ATOM 656 C CA . ARG A 1 83 ? -8.081 -4.370 22.768 1.00 91.88 83 ARG A CA 1
ATOM 657 C C . ARG A 1 83 ? -8.259 -5.669 21.989 1.00 91.88 83 ARG A C 1
ATOM 659 O O . ARG A 1 83 ? -7.422 -6.008 21.162 1.00 91.88 83 ARG A O 1
ATOM 666 N N . GLN A 1 84 ? -9.345 -6.397 22.239 1.00 89.69 84 GLN A N 1
ATOM 667 C CA . GLN A 1 84 ? -9.636 -7.626 21.509 1.00 89.69 84 GLN A CA 1
ATOM 668 C C . GLN A 1 84 ? -9.961 -7.346 20.038 1.00 89.69 84 GLN A C 1
ATOM 670 O O . GLN A 1 84 ? -9.501 -8.087 19.176 1.00 89.69 84 GLN A O 1
ATOM 675 N N . ALA A 1 85 ? -10.696 -6.274 19.735 1.00 86.19 85 ALA A N 1
ATOM 676 C CA . ALA A 1 85 ? -10.960 -5.856 18.361 1.00 86.19 85 ALA A CA 1
ATOM 677 C C . ALA A 1 85 ? -9.665 -5.479 17.622 1.00 86.19 85 ALA A C 1
ATOM 679 O O . ALA A 1 85 ? -9.445 -5.949 16.510 1.00 86.19 85 ALA A O 1
ATOM 680 N N . GLU A 1 86 ? -8.779 -4.703 18.252 1.00 84.88 86 GLU A N 1
ATOM 681 C CA . GLU A 1 86 ? -7.458 -4.375 17.697 1.00 84.88 86 GLU A CA 1
ATOM 682 C C . GLU A 1 86 ? -6.626 -5.637 17.442 1.00 84.88 86 GLU A C 1
ATOM 684 O O . GLU A 1 86 ? -6.110 -5.824 16.340 1.00 84.88 86 GLU A O 1
ATOM 689 N N . TYR A 1 87 ? -6.572 -6.549 18.417 1.00 83.81 87 TYR A N 1
ATOM 690 C CA . TYR A 1 87 ? -5.873 -7.825 18.279 1.00 83.81 87 TYR A CA 1
ATOM 691 C C . TYR A 1 87 ? -6.438 -8.683 17.141 1.00 83.81 87 TYR A C 1
ATOM 693 O O . TYR A 1 87 ? -5.669 -9.296 16.399 1.00 83.81 87 TYR A O 1
ATOM 701 N N . LEU A 1 88 ? -7.766 -8.739 16.998 1.00 81.69 88 LEU A N 1
ATOM 702 C CA . LEU A 1 88 ? -8.435 -9.485 15.933 1.00 81.69 88 LEU A CA 1
ATOM 703 C C . LEU A 1 88 ? -8.152 -8.884 14.558 1.00 81.69 88 LEU A C 1
ATOM 705 O O . LEU A 1 88 ? -7.928 -9.653 13.638 1.00 81.69 88 LEU A O 1
ATOM 709 N N . VAL A 1 89 ? -8.108 -7.555 14.423 1.00 79.69 89 VAL A N 1
ATOM 710 C CA . VAL A 1 89 ? -7.759 -6.872 13.163 1.00 79.69 89 VAL A CA 1
ATOM 711 C C . VAL A 1 89 ? -6.287 -7.078 12.806 1.00 79.69 89 VAL A C 1
ATOM 713 O O . VAL A 1 89 ? -5.943 -7.310 11.649 1.00 79.69 89 VAL A O 1
ATOM 716 N N . GLU A 1 90 ? -5.394 -7.004 13.790 1.00 71.94 90 GLU A N 1
ATOM 717 C CA . GLU A 1 90 ? -3.962 -7.207 13.574 1.00 71.94 90 GLU A CA 1
ATOM 718 C C . GL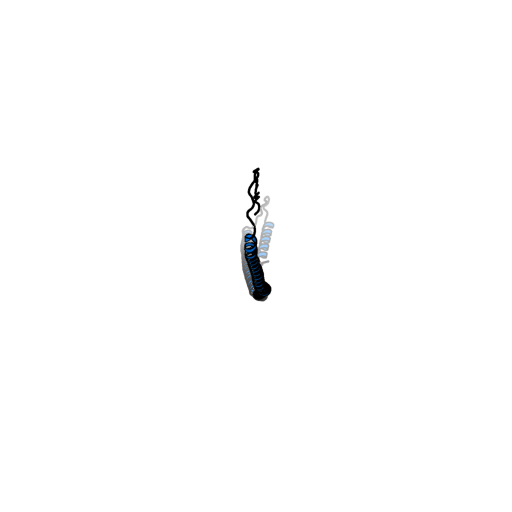U A 1 90 ? -3.631 -8.664 13.224 1.00 71.94 90 GLU A C 1
ATOM 720 O O . GLU A 1 90 ? -2.794 -8.932 12.358 1.00 71.94 90 GLU A O 1
ATOM 725 N N . ASN A 1 91 ? -4.320 -9.611 13.861 1.00 70.12 91 ASN A N 1
ATOM 726 C CA . ASN A 1 91 ? -4.197 -11.035 13.566 1.00 70.12 91 ASN A CA 1
ATOM 727 C C . ASN A 1 91 ? -5.174 -11.521 12.504 1.00 70.12 91 ASN A C 1
ATOM 729 O O . ASN A 1 91 ? -5.191 -12.724 12.226 1.00 70.12 91 ASN A O 1
ATOM 733 N N . ASP A 1 92 ? -5.939 -10.614 11.898 1.00 79.88 92 ASP A N 1
ATOM 734 C CA . ASP A 1 92 ? -6.873 -10.975 10.854 1.00 79.88 92 ASP A CA 1
ATOM 735 C C . ASP A 1 92 ? -6.070 -11.584 9.709 1.00 79.88 92 ASP A C 1
ATOM 737 O O . ASP A 1 92 ? -5.147 -10.984 9.142 1.00 79.88 92 ASP A O 1
ATOM 741 N N . ILE A 1 93 ? -6.425 -12.822 9.391 1.00 75.00 93 ILE A N 1
ATOM 742 C CA . ILE A 1 93 ? -5.861 -13.581 8.283 1.00 75.00 93 ILE A CA 1
ATOM 743 C C . ILE A 1 93 ? -5.987 -12.759 6.996 1.00 75.00 93 ILE A C 1
ATOM 745 O O . ILE A 1 93 ? -5.087 -12.799 6.162 1.00 75.00 93 ILE A O 1
ATOM 749 N N . VAL A 1 94 ? -7.043 -11.947 6.871 1.00 80.31 94 VAL A N 1
ATOM 750 C CA . VAL A 1 94 ? -7.262 -11.043 5.743 1.00 80.31 94 VAL A CA 1
ATOM 751 C C . VAL A 1 94 ? -6.159 -9.991 5.636 1.0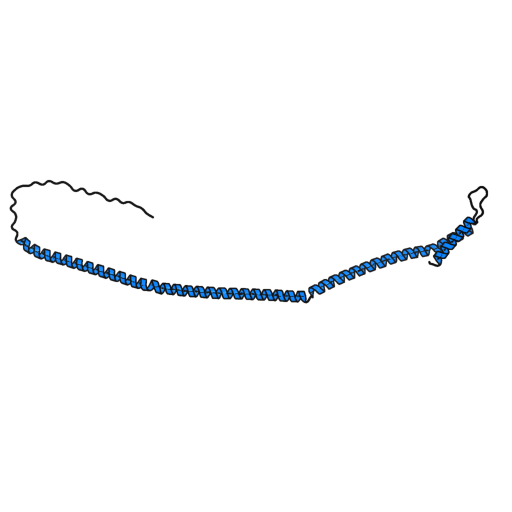0 80.31 94 VAL A C 1
ATOM 753 O O . VAL A 1 94 ? -5.661 -9.775 4.533 1.00 80.31 94 VAL A O 1
ATOM 756 N N . LYS A 1 95 ? -5.720 -9.370 6.741 1.00 86.50 95 LYS A N 1
ATOM 757 C CA . LYS A 1 95 ? -4.643 -8.364 6.709 1.00 86.50 95 LYS A CA 1
ATOM 758 C C . LYS A 1 95 ? -3.310 -9.000 6.313 1.00 86.50 95 LYS A C 1
ATOM 760 O O . LYS A 1 95 ? -2.650 -8.508 5.401 1.00 86.50 95 LYS A O 1
ATOM 765 N N . LYS A 1 96 ? -2.942 -10.125 6.936 1.00 87.50 96 LYS A N 1
ATOM 766 C CA . LYS A 1 96 ? -1.694 -10.848 6.613 1.00 87.50 96 LYS A CA 1
ATOM 767 C C . LYS A 1 96 ? -1.677 -11.351 5.167 1.00 87.50 96 LYS A C 1
ATOM 769 O O . LYS A 1 96 ? -0.662 -11.245 4.482 1.00 87.50 96 LYS A O 1
ATOM 774 N N . GLU A 1 97 ? -2.799 -11.875 4.684 1.00 88.06 97 GLU A N 1
ATOM 775 C CA . GLU A 1 97 ? -2.941 -12.322 3.298 1.00 88.06 97 GLU A CA 1
ATOM 776 C C . GLU A 1 97 ? -2.907 -11.136 2.318 1.00 88.06 97 GLU A C 1
ATOM 778 O O . GLU A 1 97 ? -2.285 -11.236 1.260 1.00 88.06 97 GLU A O 1
ATOM 783 N N . ALA A 1 98 ? -3.502 -9.992 2.673 1.00 89.50 98 ALA A N 1
ATOM 784 C CA . ALA A 1 98 ? -3.420 -8.767 1.879 1.00 89.50 98 ALA A CA 1
ATOM 785 C C . ALA A 1 98 ? -1.980 -8.240 1.783 1.00 89.50 98 ALA A C 1
ATOM 787 O O . ALA A 1 98 ? -1.527 -7.935 0.682 1.00 89.50 98 ALA A O 1
ATOM 788 N N . GLU A 1 99 ? -1.234 -8.202 2.891 1.00 92.38 99 GLU A N 1
ATOM 789 C CA . GLU A 1 99 ? 0.188 -7.828 2.900 1.00 92.38 99 GLU A CA 1
ATOM 790 C C . GLU A 1 99 ? 1.028 -8.788 2.049 1.00 92.38 99 GLU A C 1
ATOM 792 O O . GLU A 1 99 ? 1.840 -8.356 1.229 1.00 92.38 99 GLU A O 1
ATOM 797 N N . LYS A 1 100 ? 0.796 -10.101 2.171 1.00 94.81 100 LYS A N 1
ATOM 798 C CA . LYS A 1 100 ? 1.473 -11.112 1.348 1.00 94.81 100 LYS A CA 1
ATOM 799 C C . LYS A 1 100 ? 1.195 -10.911 -0.144 1.00 94.81 100 LYS A C 1
ATOM 801 O O . LYS A 1 100 ? 2.126 -10.984 -0.945 1.00 94.81 100 LYS A O 1
ATOM 806 N N . ARG A 1 101 ? -0.057 -10.638 -0.522 1.00 95.69 101 ARG A N 1
ATOM 807 C CA . ARG A 1 101 ? -0.441 -10.348 -1.915 1.00 95.69 101 ARG A CA 1
ATOM 808 C C . ARG A 1 101 ? 0.161 -9.046 -2.420 1.00 95.69 101 ARG A C 1
ATOM 810 O O . ARG A 1 101 ? 0.648 -9.021 -3.544 1.00 95.69 101 ARG A O 1
ATOM 817 N N . ALA A 1 102 ? 0.168 -7.998 -1.602 1.00 97.12 102 ALA A N 1
ATOM 818 C CA . ALA A 1 102 ? 0.793 -6.727 -1.952 1.00 97.12 102 ALA A CA 1
ATOM 819 C C . ALA A 1 102 ? 2.292 -6.914 -2.227 1.00 97.12 102 ALA A C 1
ATOM 821 O O . ALA A 1 102 ? 2.783 -6.497 -3.272 1.00 97.12 102 ALA A O 1
ATOM 822 N N . ASN A 1 103 ? 2.997 -7.632 -1.350 1.00 97.38 103 ASN A N 1
ATOM 823 C CA . ASN A 1 103 ? 4.412 -7.945 -1.542 1.00 97.38 103 ASN A CA 1
ATOM 824 C C . ASN A 1 103 ? 4.653 -8.802 -2.794 1.00 97.38 103 ASN A C 1
ATOM 826 O O . ASN A 1 103 ? 5.605 -8.558 -3.533 1.00 97.38 103 ASN A O 1
ATOM 830 N N . ALA A 1 104 ? 3.790 -9.786 -3.066 1.00 97.62 104 ALA A N 1
ATOM 831 C CA . ALA A 1 104 ? 3.874 -10.588 -4.286 1.00 97.62 104 ALA A CA 1
ATOM 832 C C . ALA A 1 104 ? 3.708 -9.728 -5.550 1.00 97.62 104 ALA A C 1
ATOM 834 O O . ALA A 1 104 ? 4.511 -9.851 -6.471 1.00 97.62 104 ALA A O 1
ATOM 835 N N . LEU A 1 105 ? 2.732 -8.816 -5.558 1.00 98.06 105 LEU A N 1
ATOM 836 C CA . LEU A 1 105 ? 2.480 -7.901 -6.671 1.00 98.06 105 LEU A CA 1
ATOM 837 C C . LEU A 1 105 ? 3.660 -6.949 -6.911 1.00 98.06 105 LEU A C 1
ATOM 839 O O . LEU A 1 105 ? 4.048 -6.731 -8.055 1.00 98.06 105 LEU A O 1
ATOM 843 N N . VAL A 1 106 ? 4.254 -6.401 -5.845 1.00 98.25 106 VAL A N 1
ATOM 844 C CA . VAL A 1 106 ? 5.446 -5.542 -5.952 1.00 98.25 106 VAL A CA 1
ATOM 845 C C . VAL A 1 106 ? 6.613 -6.322 -6.554 1.00 98.25 106 VAL A C 1
ATOM 847 O O . VAL A 1 106 ? 7.223 -5.863 -7.517 1.00 98.25 106 VAL A O 1
ATOM 850 N N . ASN A 1 107 ? 6.878 -7.531 -6.056 1.00 98.06 107 ASN A N 1
ATOM 851 C CA . ASN A 1 107 ? 7.943 -8.383 -6.586 1.00 98.06 107 ASN A CA 1
ATOM 852 C C . ASN A 1 107 ? 7.724 -8.741 -8.065 1.00 98.06 107 ASN A C 1
ATOM 854 O O . ASN A 1 107 ? 8.672 -8.747 -8.854 1.00 98.06 107 ASN A O 1
ATOM 858 N N . GLU A 1 108 ? 6.481 -9.028 -8.451 1.00 98.00 108 GLU A N 1
ATOM 859 C CA . GLU A 1 108 ? 6.108 -9.292 -9.839 1.00 98.00 108 GLU A CA 1
ATOM 860 C C . GLU A 1 108 ? 6.326 -8.056 -10.720 1.00 98.00 108 GLU A C 1
ATOM 862 O O . GLU A 1 108 ? 6.979 -8.157 -11.760 1.00 98.00 108 GLU A O 1
ATOM 867 N N . ALA A 1 109 ? 5.870 -6.881 -10.280 1.00 98.00 109 ALA A N 1
ATOM 868 C CA . ALA A 1 109 ? 6.051 -5.621 -10.996 1.00 98.00 109 ALA A CA 1
ATOM 869 C C . ALA A 1 109 ? 7.536 -5.272 -11.179 1.00 98.00 109 ALA A C 1
ATOM 871 O O . ALA A 1 109 ? 7.957 -4.865 -12.265 1.00 98.00 109 ALA A O 1
ATOM 872 N N . GLU A 1 110 ? 8.359 -5.477 -10.150 1.00 98.00 110 GLU A N 1
ATOM 873 C CA . GLU A 1 110 ? 9.805 -5.289 -10.246 1.00 98.00 110 GLU A CA 1
ATOM 874 C C . GLU A 1 110 ? 10.461 -6.271 -11.219 1.00 98.00 110 GLU A C 1
ATOM 876 O O . GLU A 1 110 ? 11.319 -5.880 -12.015 1.00 98.00 110 GLU A O 1
ATOM 881 N N . SER A 1 111 ? 10.063 -7.545 -11.173 1.00 98.00 111 SER A N 1
ATOM 882 C CA . SER A 1 111 ? 10.550 -8.566 -12.101 1.00 98.00 111 SER A CA 1
ATOM 883 C C . SER A 1 111 ? 10.184 -8.217 -13.543 1.00 98.00 111 SER A C 1
ATOM 885 O O . SER A 1 111 ? 11.038 -8.241 -14.430 1.00 98.00 111 SER A O 1
ATOM 887 N N . HIS A 1 112 ? 8.941 -7.789 -13.764 1.00 97.69 112 HIS A N 1
ATOM 888 C CA . HIS A 1 112 ? 8.453 -7.358 -15.067 1.00 97.69 112 HIS A CA 1
ATOM 889 C C . HIS A 1 112 ? 9.185 -6.108 -15.573 1.00 97.69 112 HIS A C 1
ATOM 891 O O . HIS A 1 112 ? 9.587 -6.051 -16.733 1.00 97.69 112 HIS A O 1
ATOM 897 N N . SER A 1 113 ? 9.451 -5.135 -14.699 1.00 98.25 113 SER A N 1
ATOM 898 C CA . SER A 1 113 ? 10.247 -3.947 -15.029 1.00 98.25 113 SER A CA 1
ATOM 899 C C . SER A 1 113 ? 11.676 -4.312 -15.441 1.00 98.25 113 SER A C 1
ATOM 901 O O . SER A 1 113 ? 12.171 -3.829 -16.462 1.00 98.25 113 SER A O 1
ATOM 903 N N . ARG A 1 114 ? 12.336 -5.213 -14.697 1.00 98.12 114 ARG A N 1
ATOM 904 C CA . ARG A 1 114 ? 13.664 -5.735 -15.066 1.00 98.12 114 ARG A CA 1
ATOM 905 C C . ARG A 1 114 ? 13.632 -6.446 -16.417 1.00 98.12 114 ARG A C 1
ATOM 907 O O . ARG A 1 114 ? 14.506 -6.201 -17.244 1.00 98.12 114 ARG A O 1
ATOM 914 N N . TYR A 1 115 ? 12.612 -7.267 -16.653 1.00 98.06 115 TYR A N 1
ATOM 915 C CA . TYR A 1 115 ? 12.420 -7.959 -17.923 1.00 98.06 115 TYR A CA 1
ATOM 916 C C . TYR A 1 115 ? 12.261 -6.978 -19.093 1.00 98.06 115 TYR A C 1
ATOM 918 O O . TYR A 1 115 ? 12.982 -7.095 -20.080 1.00 98.06 115 TYR A O 1
ATOM 926 N N . ILE A 1 116 ? 11.395 -5.966 -18.971 1.00 98.06 116 ILE A N 1
ATOM 927 C CA . ILE A 1 116 ? 11.210 -4.944 -20.013 1.00 98.06 116 ILE A CA 1
ATOM 928 C C . ILE A 1 116 ? 12.525 -4.217 -20.305 1.00 98.06 116 ILE A C 1
ATOM 930 O O . ILE A 1 116 ? 12.875 -4.045 -21.471 1.00 98.06 116 ILE A O 1
ATOM 934 N N . LYS A 1 117 ? 13.275 -3.815 -19.270 1.00 98.19 117 LYS A N 1
ATOM 935 C CA . LYS A 1 117 ? 14.573 -3.144 -19.448 1.00 98.19 117 LYS A CA 1
ATOM 936 C C . LYS A 1 117 ? 15.568 -4.019 -20.204 1.00 98.19 117 L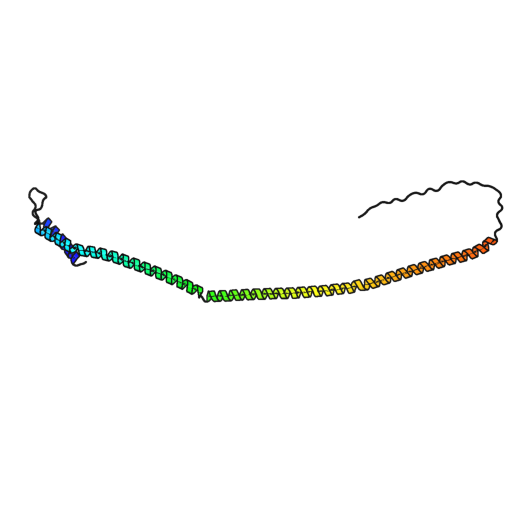YS A C 1
ATOM 938 O O . LYS A 1 117 ? 16.211 -3.530 -21.125 1.00 98.19 117 LYS A O 1
ATOM 943 N N . LEU A 1 118 ? 15.662 -5.302 -19.853 1.00 98.44 118 LEU A N 1
ATOM 944 C CA . LEU A 1 118 ? 16.540 -6.241 -20.548 1.00 98.44 118 LEU A CA 1
ATOM 945 C C . LEU A 1 118 ? 16.154 -6.373 -22.026 1.00 98.44 118 LEU A C 1
ATOM 947 O O . LEU A 1 118 ? 17.004 -6.217 -22.894 1.00 98.44 118 LEU A O 1
ATOM 951 N N . ARG A 1 119 ? 14.863 -6.567 -22.318 1.00 98.25 119 ARG A N 1
ATOM 952 C CA . ARG A 1 119 ? 14.353 -6.649 -23.696 1.00 98.25 119 ARG A CA 1
ATOM 953 C C . ARG A 1 119 ? 14.596 -5.363 -24.484 1.00 98.25 119 ARG A C 1
ATOM 955 O O . ARG A 1 119 ? 14.889 -5.427 -25.673 1.00 98.25 119 ARG A O 1
ATOM 962 N N . ALA A 1 120 ? 14.495 -4.205 -23.833 1.00 97.94 120 ALA A N 1
ATOM 963 C CA . ALA A 1 120 ? 14.814 -2.923 -24.447 1.00 97.94 120 ALA A CA 1
ATOM 964 C C . ALA A 1 120 ? 16.307 -2.815 -24.787 1.00 97.94 120 ALA A C 1
ATOM 966 O O . ALA A 1 120 ? 16.638 -2.371 -25.881 1.00 97.94 120 ALA A O 1
ATOM 967 N N . TYR A 1 121 ? 17.203 -3.262 -23.900 1.00 97.75 121 TYR A N 1
ATOM 968 C CA . TYR A 1 121 ? 18.637 -3.305 -24.196 1.00 97.75 121 TYR A CA 1
ATOM 969 C C . TYR A 1 121 ? 18.969 -4.270 -25.332 1.00 97.75 121 TYR A C 1
ATOM 971 O O . TYR A 1 121 ? 19.691 -3.877 -26.240 1.00 97.75 121 TYR A O 1
ATOM 979 N N . GLU A 1 122 ? 18.397 -5.476 -25.339 1.00 98.06 122 GLU A N 1
ATOM 980 C CA . GLU A 1 122 ? 18.554 -6.434 -26.447 1.00 98.06 122 GLU A CA 1
ATOM 981 C C . GLU A 1 122 ? 18.076 -5.843 -27.782 1.00 98.06 122 GLU A C 1
ATOM 983 O O . GLU A 1 122 ? 18.710 -6.023 -28.820 1.00 98.06 122 GLU A O 1
ATOM 988 N N . TYR A 1 123 ? 16.961 -5.110 -27.763 1.00 97.62 123 TYR A N 1
ATOM 989 C CA . TYR A 1 123 ? 16.435 -4.448 -28.953 1.00 97.62 123 TYR A CA 1
ATOM 990 C C . TYR A 1 123 ? 17.350 -3.321 -29.447 1.00 97.62 123 TYR A C 1
ATOM 992 O O . TYR A 1 123 ? 17.620 -3.234 -30.645 1.00 97.62 123 TYR A O 1
ATOM 1000 N N . ILE A 1 124 ? 17.840 -2.475 -28.536 1.00 98.25 124 ILE A N 1
ATOM 1001 C CA . ILE A 1 124 ? 18.774 -1.392 -28.866 1.00 98.25 124 ILE A CA 1
ATOM 1002 C C . ILE A 1 124 ? 20.077 -1.968 -29.420 1.00 98.25 124 ILE A C 1
ATOM 1004 O O . ILE A 1 124 ? 20.558 -1.475 -30.432 1.00 98.25 124 ILE A O 1
ATOM 1008 N N . ASP A 1 125 ? 20.618 -3.019 -28.805 1.00 98.31 125 ASP A N 1
ATOM 1009 C CA . ASP A 1 125 ? 21.836 -3.687 -29.267 1.00 98.31 125 ASP A CA 1
ATOM 1010 C C . ASP A 1 125 ? 21.671 -4.229 -30.690 1.00 98.31 125 ASP A C 1
ATOM 1012 O O . ASP A 1 125 ? 22.471 -3.916 -31.570 1.00 98.31 125 ASP A O 1
ATOM 1016 N N . LYS A 1 126 ? 20.558 -4.924 -30.965 1.00 98.31 126 LYS A N 1
ATOM 1017 C CA . LYS A 1 126 ? 20.232 -5.377 -32.322 1.00 98.31 126 LYS A CA 1
ATOM 1018 C C . LYS A 1 126 ? 20.144 -4.210 -33.309 1.00 98.31 126 LYS A C 1
ATOM 1020 O O . LYS A 1 126 ? 20.681 -4.302 -34.405 1.00 98.31 126 LYS A O 1
ATOM 1025 N N . MET A 1 127 ? 19.476 -3.120 -32.936 1.00 98.00 127 MET A N 1
ATOM 1026 C CA . MET A 1 127 ? 19.345 -1.942 -33.798 1.00 98.00 127 MET A CA 1
ATOM 1027 C C . MET A 1 127 ? 20.706 -1.294 -34.087 1.00 98.00 127 MET A C 1
ATOM 1029 O O . MET A 1 127 ? 20.970 -0.907 -35.222 1.00 98.00 127 MET A O 1
ATOM 1033 N N . LEU A 1 128 ? 21.579 -1.195 -33.081 1.00 98.06 128 LEU A N 1
ATOM 1034 C CA . LEU A 1 128 ? 22.938 -0.676 -33.242 1.00 98.06 128 LEU A CA 1
ATOM 1035 C C . LEU A 1 128 ? 23.794 -1.593 -34.121 1.00 98.06 128 LEU A C 1
ATOM 1037 O O . LEU A 1 128 ? 24.542 -1.095 -34.960 1.00 98.06 128 LEU A O 1
ATOM 1041 N N . TYR A 1 129 ? 23.660 -2.909 -33.968 1.00 98.19 129 TYR A N 1
ATOM 1042 C CA . TYR A 1 129 ? 24.326 -3.896 -34.814 1.00 98.19 129 TYR A CA 1
ATOM 1043 C C . TYR A 1 129 ? 23.857 -3.812 -36.274 1.00 98.19 129 TYR A C 1
ATOM 1045 O O . TYR A 1 129 ? 24.677 -3.758 -37.190 1.00 98.19 129 TYR A O 1
ATOM 1053 N N . ASP A 1 130 ? 22.544 -3.732 -36.499 1.00 97.88 130 ASP A N 1
ATOM 1054 C CA . ASP A 1 130 ? 21.962 -3.576 -37.834 1.00 97.88 130 ASP A CA 1
ATOM 1055 C C . ASP A 1 130 ? 22.451 -2.269 -38.486 1.00 97.88 130 ASP A C 1
ATOM 1057 O O . ASP A 1 130 ? 22.921 -2.286 -39.624 1.00 97.88 130 ASP A O 1
ATOM 1061 N N . MET A 1 131 ? 22.452 -1.160 -37.736 1.00 97.00 131 MET A N 1
ATOM 1062 C CA . MET A 1 131 ? 22.983 0.129 -38.191 1.00 97.00 131 MET A CA 1
ATOM 1063 C C . MET A 1 131 ? 24.479 0.053 -38.529 1.00 97.00 131 MET A C 1
ATOM 1065 O O . MET A 1 131 ? 24.915 0.610 -39.535 1.00 97.00 131 MET A O 1
ATOM 1069 N N . GLN A 1 132 ? 25.283 -0.635 -37.711 1.00 96.75 132 GLN A N 1
ATOM 1070 C CA . GLN A 1 132 ? 26.709 -0.830 -37.979 1.00 96.75 132 GLN A CA 1
ATOM 1071 C C . GLN A 1 132 ? 26.928 -1.583 -39.297 1.00 96.75 132 GLN A C 1
ATOM 1073 O O . GLN A 1 132 ? 27.784 -1.190 -40.091 1.00 96.75 132 GLN A O 1
ATOM 1078 N N . ASN A 1 133 ? 26.150 -2.637 -39.542 1.00 97.44 133 ASN A N 1
ATOM 1079 C CA . ASN A 1 133 ? 26.238 -3.414 -40.774 1.00 97.44 133 ASN A CA 1
ATOM 1080 C C . ASN A 1 133 ? 25.792 -2.607 -41.995 1.00 97.44 133 ASN A C 1
ATOM 1082 O O . ASN A 1 133 ? 26.437 -2.682 -43.038 1.00 97.44 133 ASN A O 1
ATOM 1086 N N . GLU A 1 134 ? 24.728 -1.812 -41.869 1.00 95.94 134 GLU A N 1
ATOM 1087 C CA . GLU A 1 134 ? 24.256 -0.935 -42.942 1.00 95.94 134 GLU A CA 1
ATOM 1088 C C . GLU A 1 134 ? 25.305 0.130 -43.290 1.00 95.94 134 GLU A C 1
ATOM 1090 O O . GLU A 1 134 ? 25.643 0.310 -44.458 1.00 95.94 134 GLU A O 1
ATOM 1095 N N . MET A 1 135 ? 25.910 0.765 -42.281 1.00 94.44 135 MET A N 1
ATOM 1096 C CA . MET A 1 135 ? 27.015 1.711 -42.474 1.00 94.44 135 MET A CA 1
ATOM 1097 C C . MET A 1 135 ? 28.229 1.061 -43.144 1.00 94.44 135 MET A C 1
ATOM 1099 O O . MET A 1 135 ? 28.824 1.647 -44.049 1.00 94.44 135 MET A O 1
ATOM 1103 N N . ALA A 1 136 ? 28.600 -0.155 -42.732 1.00 94.25 136 ALA A N 1
ATOM 1104 C CA . ALA A 1 136 ? 29.679 -0.904 -43.371 1.00 94.25 136 ALA A CA 1
ATOM 1105 C C . ALA A 1 136 ? 29.342 -1.258 -44.831 1.00 94.25 136 ALA A C 1
ATOM 1107 O O . ALA A 1 136 ? 30.207 -1.161 -45.703 1.00 94.25 136 ALA A O 1
ATOM 1108 N N . GLY A 1 137 ? 28.083 -1.611 -45.106 1.00 95.25 137 GLY A N 1
ATOM 1109 C CA . GLY A 1 137 ? 27.565 -1.848 -46.451 1.00 95.25 137 GLY A CA 1
ATOM 1110 C C . GLY A 1 137 ? 27.677 -0.610 -47.336 1.00 95.25 137 GLY A C 1
ATOM 1111 O O . GLY A 1 137 ? 28.269 -0.690 -48.408 1.00 95.25 137 GLY A O 1
ATOM 1112 N N . LEU A 1 138 ? 27.214 0.547 -46.852 1.00 91.12 138 LEU A N 1
ATOM 1113 C CA . LEU A 1 138 ? 27.334 1.829 -47.555 1.00 91.12 138 LEU A CA 1
ATOM 1114 C C . LEU A 1 138 ? 28.794 2.207 -47.814 1.00 91.12 138 LEU A C 1
ATOM 1116 O O . LEU A 1 138 ? 29.142 2.644 -48.909 1.00 91.12 138 LEU A O 1
ATOM 1120 N N . ALA A 1 139 ? 29.675 2.017 -46.831 1.00 88.94 139 ALA A N 1
ATOM 1121 C CA . ALA A 1 139 ? 31.099 2.255 -47.026 1.00 88.94 139 ALA A CA 1
ATOM 1122 C C . ALA A 1 139 ? 31.654 1.385 -48.166 1.00 88.94 139 ALA A C 1
ATOM 1124 O O . ALA A 1 139 ? 32.372 1.884 -49.030 1.00 88.94 139 ALA A O 1
ATOM 1125 N N . ASN A 1 140 ? 31.287 0.106 -48.216 1.00 91.19 140 ASN A N 1
ATOM 1126 C CA . ASN A 1 140 ? 31.722 -0.791 -49.281 1.00 91.19 140 ASN A CA 1
ATOM 1127 C C . ASN A 1 140 ? 31.116 -0.423 -50.648 1.00 91.19 140 ASN A C 1
ATOM 1129 O O . ASN A 1 140 ? 31.822 -0.434 -51.650 1.00 91.19 140 ASN A O 1
ATOM 1133 N N . GLU A 1 141 ? 29.832 -0.063 -50.683 1.00 92.75 141 GLU A N 1
ATOM 1134 C CA . GLU A 1 141 ? 29.102 0.284 -51.907 1.00 92.75 141 GLU A CA 1
ATOM 1135 C C . GLU A 1 141 ? 29.568 1.603 -52.529 1.00 92.75 141 GLU A C 1
ATOM 1137 O O . GLU A 1 141 ? 29.618 1.710 -53.749 1.00 92.75 141 GLU A O 1
ATOM 1142 N N . PHE A 1 142 ? 29.932 2.603 -51.722 1.00 90.06 142 PHE A N 1
ATOM 1143 C CA . PHE A 1 142 ? 30.268 3.932 -52.235 1.00 90.06 142 PHE A CA 1
ATOM 1144 C C . PHE A 1 142 ? 31.765 4.241 -52.204 1.00 90.06 142 PHE A C 1
ATOM 1146 O O . PHE A 1 142 ? 32.290 4.798 -53.167 1.00 90.06 142 PHE A O 1
ATOM 1153 N N . ILE A 1 143 ? 32.478 3.899 -51.126 1.00 87.12 143 ILE A N 1
ATOM 1154 C CA . ILE A 1 143 ? 33.873 4.336 -50.943 1.00 87.12 143 ILE A CA 1
ATOM 1155 C C . ILE A 1 143 ? 34.819 3.559 -51.858 1.00 87.12 143 ILE A C 1
ATOM 1157 O O . ILE A 1 143 ? 35.701 4.160 -52.471 1.00 87.12 143 ILE A O 1
ATOM 1161 N N . GLN A 1 144 ? 34.638 2.242 -51.987 1.00 83.75 144 GLN A N 1
ATOM 1162 C CA . GLN A 1 144 ? 35.495 1.428 -52.856 1.00 83.75 144 GLN A CA 1
ATOM 1163 C C . GLN A 1 144 ? 35.413 1.840 -54.334 1.00 83.75 144 GLN A C 1
ATOM 1165 O O . GLN A 1 144 ? 36.452 2.213 -54.885 1.00 83.75 144 GLN A O 1
ATOM 1170 N N . PRO A 1 145 ? 34.231 1.874 -54.978 1.00 91.88 145 PRO A N 1
ATOM 1171 C CA . PRO A 1 145 ? 34.155 2.261 -56.385 1.00 91.88 145 PRO A CA 1
ATOM 1172 C C . PRO A 1 145 ? 34.489 3.737 -56.609 1.00 91.88 145 PRO A C 1
ATOM 1174 O O . PRO A 1 145 ? 34.953 4.103 -57.686 1.00 91.88 145 PRO A O 1
ATOM 1177 N N . MET A 1 146 ? 34.307 4.607 -55.609 1.00 89.31 146 MET A N 1
ATOM 1178 C CA . MET A 1 146 ? 34.789 5.985 -55.692 1.00 89.31 146 MET A CA 1
ATOM 1179 C C . MET A 1 146 ? 36.317 6.037 -55.820 1.00 89.31 146 MET A C 1
ATOM 1181 O O . MET A 1 146 ? 36.815 6.781 -56.663 1.00 89.31 146 MET A O 1
ATOM 1185 N N . ASN A 1 147 ? 37.062 5.230 -55.056 1.00 88.75 147 ASN A N 1
ATOM 1186 C CA . ASN A 1 147 ? 38.522 5.151 -55.182 1.00 88.75 147 ASN A CA 1
ATOM 1187 C C . ASN A 1 147 ? 38.957 4.633 -56.560 1.00 88.75 147 ASN A C 1
ATOM 1189 O O . ASN A 1 147 ? 39.882 5.186 -57.154 1.00 88.75 147 ASN A O 1
ATOM 1193 N N . GLU A 1 148 ? 38.274 3.612 -57.086 1.00 90.25 148 GLU A N 1
ATOM 1194 C CA . GLU A 1 148 ? 38.523 3.096 -58.439 1.00 90.25 148 GLU A CA 1
ATOM 1195 C C . GLU A 1 148 ? 38.257 4.172 -59.496 1.00 90.25 148 GLU A C 1
ATOM 1197 O O . GLU A 1 148 ? 39.115 4.465 -60.326 1.00 90.25 148 GLU A O 1
ATOM 1202 N N . LYS A 1 149 ? 37.117 4.861 -59.398 1.00 92.12 149 LYS A N 1
ATOM 1203 C CA . LYS A 1 149 ? 36.754 5.946 -60.312 1.00 92.12 149 LYS A CA 1
ATOM 1204 C C . LYS A 1 149 ? 37.731 7.122 -60.244 1.00 92.12 149 LYS A C 1
ATOM 1206 O O . LYS A 1 149 ? 38.034 7.722 -61.272 1.00 92.12 149 LYS A O 1
ATOM 1211 N N . PHE A 1 150 ? 38.246 7.457 -59.060 1.00 94.00 150 PHE A N 1
ATOM 1212 C CA . PHE A 1 150 ? 39.306 8.458 -58.915 1.00 94.00 150 PHE A CA 1
ATOM 1213 C C . PHE A 1 150 ? 40.592 8.032 -59.626 1.00 94.00 150 PHE A C 1
ATOM 1215 O O . PHE A 1 150 ? 41.200 8.850 -60.319 1.00 94.00 150 PHE A O 1
ATOM 1222 N N . ALA A 1 151 ? 40.993 6.766 -59.490 1.00 92.38 151 ALA A N 1
ATOM 1223 C CA . ALA A 1 151 ? 42.156 6.235 -60.191 1.00 92.38 151 ALA A CA 1
ATOM 1224 C C . ALA A 1 151 ? 41.967 6.287 -61.718 1.00 92.38 151 ALA A C 1
ATOM 1226 O O . ALA A 1 151 ? 42.870 6.733 -62.430 1.00 92.38 151 ALA A O 1
ATOM 1227 N N . ASP A 1 152 ? 40.782 5.923 -62.212 1.00 95.12 152 ASP A N 1
ATOM 1228 C CA . ASP A 1 152 ? 40.437 5.993 -63.635 1.00 95.12 152 ASP A CA 1
ATOM 1229 C C . ASP A 1 152 ? 40.510 7.422 -64.180 1.00 95.12 152 ASP A C 1
ATOM 1231 O O . ASP A 1 152 ? 41.109 7.650 -65.232 1.00 95.12 152 ASP A O 1
ATOM 1235 N N . ILE A 1 153 ? 39.974 8.405 -63.447 1.00 94.38 153 ILE A N 1
ATOM 1236 C CA . ILE A 1 153 ? 40.050 9.824 -63.831 1.00 94.38 153 ILE A CA 1
ATOM 1237 C C . ILE A 1 153 ? 41.508 10.284 -63.926 1.00 94.38 153 ILE A C 1
ATOM 1239 O O . ILE A 1 153 ? 41.886 10.929 -64.904 1.00 94.38 153 ILE A O 1
ATOM 1243 N N . ILE A 1 154 ? 42.342 9.958 -62.934 1.00 95.31 154 ILE A N 1
ATOM 1244 C CA . ILE A 1 154 ? 43.761 10.343 -62.943 1.00 95.31 154 ILE A CA 1
ATOM 1245 C C . ILE A 1 154 ? 44.482 9.718 -64.143 1.00 95.31 154 ILE A C 1
ATOM 1247 O O . ILE A 1 154 ? 45.278 10.390 -64.804 1.00 95.31 154 ILE A O 1
ATOM 1251 N N . ASN A 1 155 ? 44.199 8.452 -64.452 1.00 95.62 155 ASN A N 1
ATOM 1252 C CA . ASN A 1 155 ? 44.783 7.768 -65.601 1.00 95.62 155 ASN A CA 1
ATOM 1253 C C . ASN A 1 155 ? 44.329 8.379 -66.934 1.00 95.62 155 ASN A C 1
ATOM 1255 O O . ASN A 1 155 ? 45.171 8.612 -67.803 1.00 95.62 155 ASN A O 1
ATOM 1259 N N . ASP A 1 156 ? 43.043 8.705 -67.083 1.00 96.44 156 ASP A N 1
ATOM 1260 C CA . ASP A 1 156 ? 42.501 9.374 -68.273 1.00 96.44 156 ASP A CA 1
ATOM 1261 C C . ASP A 1 156 ? 43.132 10.760 -68.484 1.00 96.44 156 ASP A C 1
ATOM 1263 O O . ASP A 1 156 ? 43.610 11.073 -69.578 1.00 96.44 156 ASP A O 1
ATOM 1267 N N . VAL A 1 157 ? 43.221 11.572 -67.423 1.00 95.44 157 VAL A N 1
ATOM 1268 C CA . VAL A 1 157 ? 43.864 12.894 -67.473 1.00 95.44 157 VAL A CA 1
ATOM 1269 C C . VAL A 1 157 ? 45.337 12.766 -67.855 1.00 95.44 157 VAL A C 1
ATOM 1271 O O . VAL A 1 157 ? 45.797 13.478 -68.747 1.00 95.44 157 VAL A O 1
ATOM 1274 N N . ASN A 1 158 ? 46.079 11.838 -67.245 1.00 94.88 158 ASN A N 1
ATOM 1275 C CA . ASN A 1 158 ? 47.478 11.596 -67.600 1.00 94.88 158 ASN A CA 1
ATOM 1276 C C . ASN A 1 158 ? 47.631 11.149 -69.059 1.00 94.88 158 ASN A C 1
ATOM 1278 O O . ASN A 1 158 ? 48.544 11.612 -69.746 1.00 94.88 158 ASN A O 1
ATOM 1282 N N . GLY A 1 159 ? 46.740 10.284 -69.548 1.00 95.44 159 GLY A N 1
ATOM 1283 C CA . GLY A 1 159 ? 46.705 9.856 -70.945 1.00 95.44 159 GLY A CA 1
ATOM 1284 C C . GLY A 1 159 ? 46.516 11.035 -71.898 1.00 95.44 159 GLY A C 1
ATOM 1285 O O . GLY A 1 159 ? 47.332 11.236 -72.799 1.00 95.44 159 GLY A O 1
ATOM 1286 N N . LYS A 1 160 ? 45.501 11.870 -71.646 1.00 95.75 160 LYS A N 1
ATOM 1287 C CA . LYS A 1 160 ? 45.210 13.079 -72.435 1.00 95.75 160 LYS A CA 1
ATOM 1288 C C . LYS A 1 160 ? 46.358 14.085 -72.403 1.00 95.75 160 LYS A C 1
ATOM 1290 O O . LYS A 1 160 ? 46.769 14.576 -73.449 1.00 95.75 160 LYS A O 1
ATOM 1295 N N . VAL A 1 161 ? 46.924 14.365 -71.228 1.00 96.06 161 VAL A N 1
ATOM 1296 C CA . VAL A 1 161 ? 48.064 15.287 -71.089 1.00 96.06 161 VAL A CA 1
ATOM 1297 C C . VAL A 1 161 ? 49.286 14.765 -71.841 1.00 96.06 161 VAL A C 1
ATOM 1299 O O . VAL A 1 161 ? 49.951 15.535 -72.531 1.00 96.06 161 VAL A O 1
ATOM 1302 N N . ASN A 1 162 ? 49.587 13.469 -71.753 1.00 94.19 162 ASN A N 1
ATOM 1303 C CA . ASN A 1 162 ? 50.706 12.883 -72.488 1.00 94.19 162 ASN A CA 1
ATOM 1304 C C . ASN A 1 162 ? 50.486 12.910 -74.005 1.00 94.19 162 ASN A C 1
ATOM 1306 O O . ASN A 1 162 ? 51.428 13.236 -74.728 1.00 94.19 162 ASN A O 1
ATOM 1310 N N . GLY A 1 163 ? 49.262 12.643 -74.472 1.00 95.44 163 GLY A N 1
ATOM 1311 C CA . GLY A 1 163 ? 48.875 12.800 -75.876 1.00 95.44 163 GLY A CA 1
ATOM 1312 C C . GLY A 1 163 ? 49.101 14.229 -76.365 1.00 95.44 163 GLY A C 1
ATOM 1313 O O . GLY A 1 163 ? 49.896 14.446 -77.276 1.00 95.44 163 GLY A O 1
ATOM 1314 N N . ASN A 1 164 ? 48.529 15.215 -75.668 1.00 94.00 164 ASN A N 1
ATOM 1315 C CA . ASN A 1 164 ? 48.701 16.633 -75.995 1.00 94.00 164 ASN A CA 1
ATOM 1316 C C . ASN A 1 164 ? 50.183 17.047 -76.003 1.00 94.00 164 ASN A C 1
ATOM 1318 O O . ASN A 1 164 ? 50.627 17.792 -76.873 1.00 94.00 164 ASN A O 1
ATOM 1322 N N . ARG A 1 165 ? 50.989 16.552 -75.053 1.00 94.00 165 ARG A N 1
ATOM 1323 C CA . ARG A 1 165 ? 52.440 16.808 -75.029 1.00 94.00 165 ARG A CA 1
ATOM 1324 C C . ARG A 1 165 ? 53.157 16.217 -76.240 1.00 94.00 165 ARG A C 1
ATOM 1326 O O . ARG A 1 165 ? 54.120 16.824 -76.703 1.00 94.00 165 ARG A O 1
ATOM 1333 N N . GLN A 1 166 ? 52.742 15.046 -76.718 1.00 93.56 166 GLN A N 1
ATOM 1334 C CA . GLN A 1 166 ? 53.325 14.436 -77.908 1.00 93.56 166 GLN A CA 1
ATOM 1335 C C . GLN A 1 166 ? 52.934 15.209 -79.169 1.00 93.56 166 GLN A C 1
ATOM 1337 O O . GLN A 1 166 ? 53.81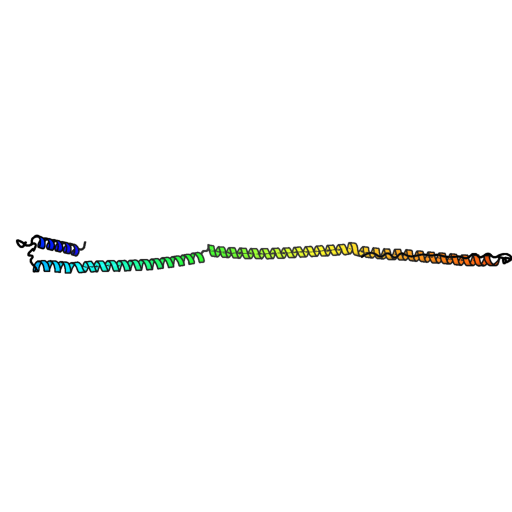3 15.532 -79.959 1.00 93.56 166 GLN A O 1
ATOM 1342 N N . GLU A 1 167 ? 51.671 15.613 -79.300 1.00 93.12 167 GLU A N 1
ATOM 1343 C CA . GLU A 1 167 ? 51.222 16.467 -80.406 1.00 93.12 167 GLU A CA 1
ATOM 1344 C C . GLU A 1 167 ? 52.000 17.787 -80.457 1.00 93.12 167 GLU A C 1
ATOM 1346 O O . GLU A 1 167 ? 52.439 18.210 -81.524 1.00 93.12 167 GLU A O 1
ATOM 1351 N N . VAL A 1 168 ? 52.249 18.419 -79.303 1.00 93.62 168 VAL A N 1
ATOM 1352 C CA . VAL A 1 168 ? 53.081 19.631 -79.218 1.00 93.62 168 VAL A CA 1
ATOM 1353 C C . VAL A 1 168 ? 54.517 19.372 -79.679 1.00 93.62 168 VAL A C 1
ATOM 1355 O O . VAL A 1 168 ? 55.079 20.205 -80.393 1.00 93.62 168 VAL A O 1
ATOM 1358 N N . LYS A 1 169 ? 55.114 18.228 -79.319 1.00 92.19 169 LYS A N 1
ATOM 1359 C CA . LYS A 1 169 ? 56.446 17.847 -79.820 1.00 92.19 169 LYS A CA 1
ATOM 1360 C C . LYS A 1 169 ? 56.438 17.652 -81.332 1.00 92.19 169 LYS A C 1
ATOM 1362 O O . LYS A 1 169 ? 57.315 18.184 -82.001 1.00 92.19 169 LYS A O 1
ATOM 1367 N N . ASP A 1 170 ? 55.443 16.952 -81.863 1.00 92.44 170 ASP A N 1
ATOM 1368 C CA . ASP A 1 170 ? 55.328 16.692 -83.297 1.00 92.44 170 ASP A CA 1
ATOM 1369 C C . ASP A 1 170 ? 55.132 18.001 -84.080 1.00 92.44 170 ASP A C 1
ATOM 1371 O O . ASP A 1 170 ? 55.739 18.197 -85.133 1.00 92.44 170 ASP A O 1
ATOM 1375 N N . MET A 1 171 ? 54.333 18.936 -83.551 1.00 89.38 171 MET A N 1
ATOM 1376 C CA . MET A 1 171 ? 54.189 20.284 -84.112 1.00 89.38 171 MET A CA 1
ATOM 1377 C C . MET A 1 171 ? 55.517 21.050 -84.107 1.00 89.38 171 MET A C 1
ATOM 1379 O O . MET A 1 171 ? 55.859 21.678 -85.110 1.00 89.38 171 MET A O 1
ATOM 1383 N N . ALA A 1 172 ? 56.282 20.979 -83.013 1.00 86.50 172 ALA A N 1
ATOM 1384 C CA . ALA A 1 172 ? 57.597 21.609 -82.924 1.00 86.50 172 ALA A CA 1
ATOM 1385 C C . ALA A 1 172 ? 58.593 21.012 -83.935 1.00 86.50 172 ALA A C 1
ATOM 1387 O O . ALA A 1 172 ? 59.288 21.768 -84.614 1.00 86.50 172 ALA A O 1
ATOM 1388 N N . SER A 1 173 ? 58.614 19.685 -84.103 1.00 86.00 173 SER A N 1
ATOM 1389 C CA . SER A 1 173 ? 59.445 19.013 -85.110 1.00 86.00 173 SER A CA 1
ATOM 1390 C C . SER A 1 173 ? 59.082 19.437 -86.534 1.00 86.00 173 SER A C 1
ATOM 1392 O O . SER A 1 173 ? 59.965 19.819 -87.293 1.00 86.00 173 SER A O 1
ATOM 1394 N N . ARG A 1 174 ? 57.787 19.496 -86.879 1.00 85.25 174 ARG A N 1
ATOM 1395 C CA . ARG A 1 174 ? 57.338 19.971 -88.205 1.00 85.25 174 ARG A CA 1
ATOM 1396 C C . ARG A 1 174 ? 57.782 21.404 -88.506 1.00 85.25 174 ARG A C 1
ATOM 1398 O O . ARG A 1 174 ? 58.076 21.729 -89.653 1.00 85.25 174 ARG A O 1
ATOM 1405 N N . LEU A 1 175 ? 57.802 22.281 -87.500 1.00 80.88 175 LEU A N 1
ATOM 1406 C CA . LEU A 1 175 ? 58.313 23.644 -87.663 1.00 80.88 175 LEU A CA 1
ATOM 1407 C C . LEU A 1 175 ? 59.826 23.653 -87.887 1.00 80.88 175 LEU A C 1
ATOM 1409 O O . LEU A 1 175 ? 60.298 24.400 -88.738 1.00 80.88 175 LEU A O 1
ATOM 1413 N N . GLN A 1 176 ? 60.573 22.816 -87.169 1.00 70.69 176 GLN A N 1
ATOM 1414 C CA . GLN A 1 176 ? 62.019 22.695 -87.336 1.00 70.69 176 GLN A CA 1
ATOM 1415 C C . GLN A 1 176 ? 62.390 22.186 -88.742 1.00 70.69 176 GLN A C 1
ATOM 1417 O O . GLN A 1 176 ? 63.229 22.799 -89.401 1.00 70.69 176 GLN A O 1
ATOM 1422 N N . ASP A 1 177 ? 61.677 21.177 -89.250 1.00 67.31 177 ASP A N 1
ATOM 1423 C CA . ASP A 1 177 ? 61.867 20.635 -90.605 1.00 67.31 177 ASP A CA 1
ATOM 1424 C C . ASP A 1 177 ? 61.515 21.663 -91.701 1.00 67.31 177 ASP A C 1
ATOM 1426 O O . ASP A 1 177 ? 62.198 21.790 -92.721 1.00 67.31 177 ASP A O 1
ATOM 1430 N N . ASN A 1 178 ? 60.453 22.451 -91.495 1.00 61.78 178 ASN A N 1
ATOM 1431 C CA . ASN A 1 178 ? 60.081 23.521 -92.423 1.00 61.78 178 ASN A CA 1
ATOM 1432 C C . ASN A 1 178 ? 61.091 24.675 -92.412 1.00 61.78 178 ASN A C 1
ATOM 1434 O O . ASN A 1 178 ? 61.344 25.272 -93.459 1.00 61.78 178 ASN A O 1
ATOM 1438 N N . VAL A 1 179 ? 61.699 24.991 -91.267 1.00 57.72 179 VAL A N 1
ATOM 1439 C CA . VAL A 1 179 ? 62.749 26.016 -91.178 1.00 57.72 179 VAL A CA 1
ATOM 1440 C C . VAL A 1 179 ? 64.012 25.576 -91.929 1.00 57.72 179 VAL A C 1
ATOM 1442 O O . VAL A 1 179 ? 64.597 26.409 -92.621 1.00 57.72 179 VAL A O 1
ATOM 1445 N N . GLU A 1 180 ? 64.385 24.291 -91.899 1.00 53.91 180 GLU A N 1
ATOM 1446 C CA . GLU A 1 180 ? 65.507 23.766 -92.699 1.00 53.91 180 GLU A CA 1
ATOM 1447 C C . GLU A 1 180 ? 65.234 23.828 -94.213 1.00 53.91 180 GLU A C 1
ATOM 1449 O O . GLU A 1 180 ? 66.095 24.276 -94.974 1.00 53.91 180 GLU A O 1
ATOM 1454 N N . ASN A 1 181 ? 64.014 23.502 -94.659 1.00 52.53 181 ASN A N 1
ATOM 1455 C CA . ASN A 1 181 ? 63.639 23.609 -96.076 1.00 52.53 181 ASN A CA 1
ATOM 1456 C C . ASN A 1 181 ? 63.513 25.064 -96.565 1.00 52.53 181 ASN A C 1
ATOM 1458 O O . ASN A 1 181 ? 63.865 25.371 -97.701 1.00 52.53 181 ASN A O 1
ATOM 1462 N N . THR A 1 182 ? 63.066 25.990 -95.710 1.00 51.50 182 THR A N 1
ATOM 1463 C CA . THR A 1 182 ? 62.936 27.408 -96.092 1.00 51.50 182 THR A CA 1
ATOM 1464 C C . THR A 1 182 ? 64.281 28.148 -96.039 1.00 51.50 182 THR A C 1
ATOM 1466 O O . THR A 1 182 ? 64.479 29.116 -96.771 1.00 51.50 182 THR A O 1
ATOM 1469 N N . ALA A 1 183 ? 65.230 27.717 -95.201 1.00 52.00 183 ALA A N 1
ATOM 1470 C CA . ALA A 1 183 ? 66.586 28.271 -95.188 1.00 52.00 183 ALA A CA 1
ATOM 1471 C C . ALA A 1 183 ? 67.364 27.926 -96.472 1.00 52.00 183 ALA A C 1
ATOM 1473 O O . ALA A 1 183 ? 68.135 28.758 -96.951 1.00 52.00 183 ALA A O 1
ATOM 1474 N N . ALA A 1 184 ? 67.112 26.753 -97.066 1.00 52.38 184 ALA A N 1
ATOM 1475 C CA . ALA A 1 184 ? 67.668 26.376 -98.366 1.00 52.38 184 ALA A CA 1
ATOM 1476 C C . ALA A 1 184 ? 67.123 27.244 -99.522 1.00 52.38 184 ALA A C 1
ATOM 1478 O O . ALA A 1 184 ? 67.873 27.585 -100.433 1.00 52.38 184 ALA A O 1
ATOM 1479 N N . ASP A 1 185 ? 65.854 27.662 -99.454 1.00 50.72 185 ASP A N 1
ATOM 1480 C CA . ASP A 1 185 ? 65.184 28.433 -100.517 1.00 50.72 185 ASP A CA 1
ATOM 1481 C C . ASP A 1 185 ? 65.493 29.948 -100.457 1.00 50.72 185 ASP A C 1
ATOM 1483 O O . ASP A 1 185 ? 65.533 30.651 -101.466 1.00 50.72 185 ASP A O 1
ATOM 1487 N N . ARG A 1 186 ? 65.808 30.477 -99.264 1.00 51.19 186 ARG A N 1
ATOM 1488 C CA . ARG A 1 186 ? 66.172 31.897 -99.066 1.00 51.19 186 ARG A CA 1
ATOM 1489 C C . ARG A 1 186 ? 67.588 32.253 -99.525 1.00 51.19 186 ARG A C 1
ATOM 1491 O O . ARG A 1 186 ? 67.882 33.434 -99.687 1.00 51.19 186 ARG A O 1
ATOM 1498 N N . ALA A 1 187 ? 68.456 31.270 -99.765 1.00 55.69 187 ALA A N 1
ATOM 1499 C CA . ALA A 1 187 ? 69.811 31.509 -100.266 1.00 55.69 187 ALA A CA 1
ATOM 1500 C C . ALA A 1 187 ? 69.861 31.919 -101.759 1.00 55.69 187 ALA A C 1
ATOM 1502 O O . ALA A 1 187 ? 70.939 32.241 -102.256 1.00 55.69 187 ALA A O 1
ATOM 1503 N N . ALA A 1 188 ? 68.723 31.931 -102.470 1.00 56.72 188 ALA A N 1
ATOM 1504 C CA . ALA A 1 188 ? 68.644 32.195 -103.911 1.00 56.72 188 ALA A CA 1
ATOM 1505 C C . ALA A 1 188 ? 67.955 33.521 -104.309 1.00 56.72 188 ALA A C 1
ATOM 1507 O O . ALA A 1 188 ? 67.784 33.777 -105.501 1.00 56.72 188 ALA A O 1
ATOM 1508 N N . VAL A 1 189 ? 67.563 34.383 -103.362 1.00 52.16 189 VAL A N 1
ATOM 1509 C CA . VAL A 1 189 ? 66.873 35.647 -103.687 1.00 52.16 189 VAL A CA 1
ATOM 1510 C C . VAL A 1 189 ? 67.896 36.788 -103.851 1.00 52.16 189 VAL A C 1
ATOM 1512 O O . VAL A 1 189 ? 68.602 37.093 -102.888 1.00 52.16 189 VAL A O 1
ATOM 1515 N N . PRO A 1 190 ? 68.017 37.429 -105.033 1.00 58.00 190 PRO A N 1
ATOM 1516 C CA . PRO A 1 190 ? 68.936 38.549 -105.224 1.00 58.00 190 PRO A CA 1
ATOM 1517 C C . PRO A 1 190 ? 68.450 39.793 -104.466 1.00 58.00 190 PRO A C 1
ATOM 1519 O O . PRO A 1 190 ? 67.247 40.027 -104.345 1.00 58.00 190 PRO A O 1
ATOM 1522 N N . ALA A 1 191 ? 69.396 40.576 -103.937 1.00 57.47 191 ALA A N 1
ATOM 1523 C CA . ALA A 1 191 ? 69.115 41.755 -103.119 1.00 57.47 191 ALA A CA 1
ATOM 1524 C C . ALA A 1 191 ? 68.237 42.782 -103.872 1.00 57.47 191 ALA A C 1
ATOM 1526 O O . ALA A 1 191 ? 68.513 43.044 -105.046 1.00 57.47 191 ALA A O 1
ATOM 1527 N N . PRO A 1 192 ? 67.215 43.380 -103.226 1.00 54.88 192 PRO A N 1
ATOM 1528 C CA . PRO A 1 192 ? 66.394 44.415 -103.848 1.00 54.88 192 PRO A CA 1
ATOM 1529 C C . PRO A 1 192 ? 67.201 45.699 -104.072 1.00 54.88 192 PRO A C 1
ATOM 1531 O O . PRO A 1 192 ? 68.013 46.081 -103.228 1.00 54.88 192 PRO A O 1
ATOM 1534 N N . ASP A 1 193 ? 66.952 46.362 -105.201 1.00 57.00 193 ASP A N 1
ATOM 1535 C CA . ASP A 1 193 ? 67.470 47.695 -105.511 1.00 57.00 193 ASP A CA 1
ATOM 1536 C C . ASP A 1 193 ? 66.731 48.737 -104.659 1.00 57.00 193 ASP A C 1
ATOM 1538 O O . ASP A 1 193 ? 65.505 48.842 -104.711 1.00 57.00 193 ASP A O 1
ATOM 1542 N N . TYR A 1 194 ? 67.483 49.466 -103.836 1.00 57.78 194 TYR A N 1
ATOM 1543 C CA . TYR A 1 194 ? 66.971 50.526 -102.975 1.00 57.78 194 TYR A CA 1
ATOM 1544 C C . TYR A 1 194 ? 67.165 51.871 -103.675 1.00 57.78 194 TYR A C 1
ATOM 1546 O O . TYR A 1 194 ? 68.123 52.596 -103.400 1.00 57.78 194 TYR A O 1
ATOM 1554 N N . SER A 1 195 ? 66.238 52.216 -104.562 1.00 52.59 195 SER A N 1
ATOM 1555 C CA . SER A 1 195 ? 66.031 53.596 -104.992 1.00 52.59 195 SER A CA 1
ATOM 1556 C C . SER A 1 195 ? 64.536 53.931 -104.997 1.00 52.59 195 SER A C 1
ATOM 1558 O O . SER A 1 195 ? 63.711 53.134 -105.428 1.00 52.59 195 SER A O 1
ATOM 1560 N N . ASP A 1 196 ? 64.246 55.119 -104.474 1.00 45.69 196 ASP A N 1
ATOM 1561 C CA . ASP A 1 196 ? 62.966 55.826 -104.368 1.00 45.69 196 ASP A CA 1
ATOM 1562 C C . ASP A 1 196 ? 61.973 55.471 -103.239 1.00 45.69 196 ASP A C 1
ATOM 1564 O O . ASP A 1 196 ? 61.205 54.512 -103.260 1.00 45.69 196 ASP A O 1
ATOM 1568 N N . ASP A 1 197 ? 62.005 56.412 -102.288 1.00 49.41 197 ASP A N 1
ATOM 1569 C CA . ASP A 1 197 ? 60.889 57.141 -101.690 1.00 49.41 197 ASP A CA 1
ATOM 1570 C C . ASP A 1 197 ? 60.196 56.579 -100.446 1.00 49.41 197 ASP A C 1
ATOM 1572 O O . ASP A 1 197 ? 59.361 55.675 -100.442 1.00 49.41 197 ASP A O 1
ATOM 1576 N N . ALA A 1 198 ? 60.578 57.230 -99.346 1.00 53.69 198 ALA A N 1
ATOM 1577 C CA . ALA A 1 198 ? 59.943 57.217 -98.051 1.00 53.69 198 ALA A CA 1
ATOM 1578 C C . ALA A 1 198 ? 58.546 57.841 -98.112 1.00 53.69 198 ALA A C 1
ATOM 1580 O O . ALA A 1 198 ? 58.363 58.867 -98.753 1.00 53.69 198 ALA A O 1
ATOM 1581 N N . ASP A 1 199 ? 57.627 57.292 -97.322 1.00 47.62 199 ASP A N 1
ATOM 1582 C CA . ASP A 1 199 ? 56.807 58.107 -96.428 1.00 47.62 199 ASP A CA 1
ATOM 1583 C C . ASP A 1 199 ? 56.288 57.238 -95.277 1.00 47.62 199 ASP A C 1
ATOM 1585 O O . ASP A 1 199 ? 55.510 56.298 -95.441 1.00 47.62 199 ASP A O 1
ATOM 1589 N N . TYR A 1 200 ? 56.806 57.538 -94.088 1.00 48.12 200 TYR A N 1
ATOM 1590 C CA . TYR A 1 200 ? 56.444 56.923 -92.819 1.00 48.12 200 TYR A CA 1
ATOM 1591 C C . TYR A 1 200 ? 55.420 57.830 -92.137 1.00 48.12 200 TYR A C 1
ATOM 1593 O O . TYR A 1 200 ? 55.770 58.942 -91.744 1.00 48.12 200 TYR A O 1
ATOM 1601 N N . ASP A 1 201 ? 54.187 57.357 -91.947 1.00 51.75 201 ASP A N 1
ATOM 1602 C CA . ASP A 1 201 ? 53.244 57.981 -91.016 1.00 51.75 201 ASP A CA 1
ATOM 1603 C C . ASP A 1 201 ? 52.965 57.021 -89.857 1.00 51.75 201 ASP A C 1
ATOM 1605 O O . ASP A 1 201 ? 52.461 55.908 -90.026 1.00 51.75 201 ASP A O 1
ATOM 1609 N N . GLY A 1 202 ? 53.381 57.453 -88.670 1.00 50.78 202 GLY A N 1
ATOM 1610 C CA . GLY A 1 202 ? 53.264 56.720 -87.428 1.00 50.78 202 GLY A CA 1
ATOM 1611 C C . GLY A 1 202 ? 52.315 57.423 -86.474 1.00 50.78 202 GLY A C 1
ATOM 1612 O O . GLY A 1 202 ? 52.561 58.558 -86.083 1.00 50.78 202 GLY A O 1
ATOM 1613 N N . ASN A 1 203 ? 51.285 56.707 -86.030 1.00 48.06 203 ASN A N 1
ATOM 1614 C CA . ASN A 1 203 ? 50.606 56.845 -84.736 1.00 48.06 203 ASN A CA 1
ATOM 1615 C C . ASN A 1 203 ? 49.378 55.919 -84.748 1.00 48.06 203 ASN A C 1
ATOM 1617 O O . ASN A 1 203 ? 48.711 55.804 -85.763 1.00 48.06 203 ASN A O 1
ATOM 1621 N N . LYS A 1 204 ? 48.937 55.281 -83.667 1.00 49.34 204 LYS A N 1
ATOM 1622 C CA . LYS A 1 204 ? 49.469 55.025 -82.325 1.00 49.34 204 LYS A CA 1
ATOM 1623 C C . LYS A 1 204 ? 48.490 54.022 -81.703 1.00 49.34 204 LYS A C 1
ATOM 1625 O O . LYS A 1 204 ? 47.286 54.122 -81.913 1.00 49.34 204 LYS A O 1
ATOM 1630 N N . TYR A 1 205 ? 49.019 53.067 -80.952 1.00 51.47 205 TYR A N 1
ATOM 1631 C CA . TYR A 1 205 ? 48.248 52.117 -80.154 1.00 51.47 205 TYR A CA 1
ATOM 1632 C C . TYR A 1 205 ? 47.425 52.821 -79.064 1.00 51.47 205 TYR A C 1
ATOM 1634 O O . TYR A 1 205 ? 47.936 53.723 -78.399 1.00 51.47 205 TYR A O 1
ATOM 1642 N N . GLN A 1 206 ? 46.216 52.319 -78.802 1.00 54.19 206 GLN A N 1
ATOM 1643 C CA . GLN A 1 206 ? 45.482 52.569 -77.560 1.00 54.19 206 GLN A CA 1
ATOM 1644 C C . GLN A 1 206 ? 44.851 51.251 -77.070 1.00 54.19 206 GLN A C 1
ATOM 1646 O O . GLN A 1 206 ? 44.030 50.663 -77.769 1.00 54.19 206 GLN A O 1
ATOM 1651 N N . GLN A 1 207 ? 45.250 50.782 -75.885 1.00 55.28 207 GLN A N 1
ATOM 1652 C CA . GLN A 1 207 ? 44.531 49.766 -75.099 1.00 55.28 207 GLN A CA 1
ATOM 1653 C C . GLN A 1 207 ? 43.717 50.473 -74.008 1.00 55.28 207 GLN A C 1
ATOM 1655 O O . GLN A 1 207 ? 44.209 51.457 -73.454 1.00 55.28 207 GLN A O 1
ATOM 1660 N N . PRO A 1 208 ? 42.507 49.987 -73.697 1.00 50.62 208 PRO A N 1
ATOM 1661 C CA . PRO A 1 208 ? 42.068 49.904 -72.289 1.00 50.62 208 PRO A CA 1
ATOM 1662 C C . PRO A 1 208 ? 41.117 48.705 -72.048 1.00 50.62 208 PRO A C 1
ATOM 1664 O O . PRO A 1 208 ? 40.668 48.089 -73.010 1.00 50.62 208 PRO A O 1
ATOM 1667 N N . GLU A 1 209 ? 40.669 48.304 -70.857 1.00 51.75 209 GLU A N 1
ATOM 1668 C CA . GLU A 1 209 ? 41.076 48.332 -69.436 1.00 51.75 209 GLU A CA 1
ATOM 1669 C C . GLU A 1 209 ? 40.225 47.212 -68.769 1.00 51.75 209 GLU A C 1
ATOM 1671 O O . GLU A 1 209 ? 39.192 46.820 -69.314 1.00 51.75 209 GLU A O 1
ATOM 1676 N N . PHE A 1 210 ? 40.672 46.637 -67.647 1.00 49.78 210 PHE A N 1
ATOM 1677 C CA . PHE A 1 210 ? 39.992 45.531 -66.948 1.00 49.78 210 PHE A CA 1
ATOM 1678 C C . PHE A 1 210 ? 39.099 46.046 -65.811 1.00 49.78 210 PHE A C 1
ATOM 1680 O O . PHE A 1 210 ? 39.621 46.668 -64.886 1.00 49.78 210 PHE A O 1
ATOM 1687 N N . ASP A 1 211 ? 37.819 45.664 -65.803 1.00 59.38 211 ASP A N 1
ATOM 1688 C CA . ASP A 1 211 ? 36.938 45.813 -64.639 1.00 59.38 211 ASP A CA 1
ATOM 1689 C C . ASP A 1 211 ? 37.024 44.570 -63.738 1.00 59.38 211 ASP A C 1
ATOM 1691 O O . ASP A 1 211 ? 36.849 43.429 -64.178 1.00 59.38 211 ASP A O 1
ATOM 1695 N N . ARG A 1 212 ? 37.337 44.795 -62.458 1.00 57.22 212 ARG A N 1
ATOM 1696 C CA . ARG A 1 212 ? 37.205 43.815 -61.374 1.00 57.22 212 ARG A CA 1
ATOM 1697 C C . ARG A 1 212 ? 36.029 44.251 -60.513 1.00 57.22 212 ARG A C 1
ATOM 1699 O O . ARG A 1 212 ? 36.204 45.121 -59.663 1.00 57.22 212 ARG A O 1
ATOM 1706 N N . ASP A 1 213 ? 34.897 43.590 -60.693 1.00 55.16 213 ASP A N 1
ATOM 1707 C CA . ASP A 1 213 ? 33.806 43.627 -59.727 1.00 55.16 213 ASP A CA 1
ATOM 1708 C C . ASP A 1 213 ? 33.914 42.423 -58.783 1.00 55.16 213 ASP A C 1
ATOM 1710 O O . ASP A 1 213 ? 34.277 41.315 -59.189 1.00 55.16 213 ASP A O 1
ATOM 1714 N N . GLY A 1 214 ? 33.708 42.711 -57.496 1.00 50.16 214 GLY A N 1
ATOM 1715 C CA . GLY A 1 214 ? 33.652 41.752 -56.397 1.00 50.16 214 GLY A CA 1
ATOM 1716 C C . GLY A 1 214 ? 32.292 41.063 -56.268 1.00 50.16 214 GLY A C 1
ATOM 1717 O O . GLY A 1 214 ? 31.518 41.074 -57.217 1.00 50.16 214 GLY A O 1
ATOM 1718 N N . GLU A 1 215 ? 32.051 40.541 -55.055 1.00 52.94 215 GLU A N 1
ATOM 1719 C CA . GLU A 1 215 ? 30.886 39.752 -54.588 1.00 52.94 215 GLU A CA 1
ATOM 1720 C C . GLU A 1 215 ? 31.012 38.243 -54.926 1.00 52.94 215 GLU A C 1
ATOM 1722 O O . GLU A 1 215 ? 31.434 37.875 -56.017 1.00 52.94 215 GLU A O 1
ATOM 1727 N N . ASP A 1 216 ? 30.822 37.271 -54.026 1.00 54.88 216 ASP A N 1
ATOM 1728 C CA . ASP A 1 216 ? 30.073 37.197 -52.765 1.00 54.88 216 ASP A CA 1
ATOM 1729 C C . ASP A 1 216 ? 30.615 36.074 -51.844 1.00 54.88 216 ASP A C 1
ATOM 1731 O O . ASP A 1 216 ? 31.263 35.140 -52.323 1.00 54.88 216 ASP A O 1
ATOM 1735 N N . ASP A 1 217 ? 30.317 36.228 -50.544 1.00 52.03 217 ASP A N 1
ATOM 1736 C CA . ASP A 1 217 ? 30.050 35.243 -49.463 1.00 52.03 217 ASP A CA 1
ATOM 1737 C C . ASP A 1 217 ? 30.712 33.843 -49.440 1.00 52.03 217 ASP A C 1
ATOM 1739 O O . ASP A 1 217 ? 30.399 32.965 -50.279 1.00 52.03 217 ASP A O 1
#

Secondary structure (DSSP, 8-state):
--HHHHHHHHHHHHHHHHHHHSEEPTTSS-EE--HHHHHHHHHHHHHHHHHHHHHHHHHHHHHHHHHHHHHHHHHHHHHHHHHHHHHHHHS-HHHHHHHHHHHHHHHHHHHHHHHHHHHHHHHHHHHHHHHHHHHHHHIIIIIHHHHHHHHHHHHHHHHHHHHHHHHHHHHHHHHHHHHHHHHHHHTTPPPPP--S---------------------

Radius of gyration: 76.28 Å; chains: 1; bounding box: 134×72×186 Å